Protein AF-A0A6H2NM72-F1 (afdb_monomer)

Sequence (222 aa):
MTMTPTLRSTLVPVLRQDCLQRQEIAQLYKALAKGETCSHKRDLYRTLATQAELGLLRPARRLHRLGESVPAFRPSWGHQLKRWWLCQLNAQRAMTWLQSAEAKNARRYLEVITAVIPTKAKAQRQTAGLGDAETKQRMLLPRSPYYGQPLPQQVAFNQVLQDFASQVSLTCALETGGKISPSDAMARLDTLWQTLQMTRMRHRLAQDLPGGMADKEQGRGD

Secondary structure (DSSP, 8-state):
----HHHHHHHHHHHHHHHHHHHHHHHHHHHHHHH---HHHHHHHHHHHHHHHHTTHHHHHHHHHTT-PPPPP---HHHHHHHHHHHHS-HHHHHHHHHHHHHHHHHHHHHHHHHHS---TTS------S-HHHHHHHHHSPPPPP-S---HHHHHHHHHHHHHHHHHHHHHHHHHTTSS-HHHHHHHHHHHHHHHHHHHHHHHHHHSS----S---SS---

Structure (mmCIF, N/CA/C/O backbone):
data_AF-A0A6H2NM72-F1
#
_entry.id   AF-A0A6H2NM72-F1
#
loop_
_atom_site.group_PDB
_atom_site.id
_atom_site.type_symbol
_atom_site.label_atom_id
_atom_site.label_alt_id
_atom_site.label_comp_id
_atom_site.label_asym_id
_atom_site.label_entity_id
_atom_site.label_seq_id
_atom_site.pdbx_PDB_ins_code
_atom_site.Cartn_x
_atom_site.Cartn_y
_atom_site.Cartn_z
_atom_site.occupancy
_atom_site.B_iso_or_equiv
_atom_site.auth_seq_id
_atom_site.auth_comp_id
_atom_site.auth_asym_id
_atom_site.auth_atom_id
_atom_site.pdbx_PDB_model_num
ATOM 1 N N . MET A 1 1 ? -26.722 1.206 19.656 1.00 37.75 1 MET A N 1
ATOM 2 C CA . MET A 1 1 ? -25.725 0.158 19.971 1.00 37.75 1 MET A CA 1
ATOM 3 C C . MET A 1 1 ? -24.557 0.802 20.700 1.00 37.75 1 MET A C 1
ATOM 5 O O . MET A 1 1 ? -23.743 1.467 20.073 1.00 37.75 1 MET A O 1
ATOM 9 N N . THR A 1 2 ? -24.523 0.689 22.024 1.00 43.53 2 THR A N 1
ATOM 10 C CA . THR A 1 2 ? -23.448 1.199 22.883 1.00 43.53 2 THR A CA 1
ATOM 11 C C . THR A 1 2 ? -22.249 0.248 22.796 1.00 43.53 2 THR A C 1
ATOM 13 O O . THR A 1 2 ? -22.337 -0.915 23.172 1.00 43.53 2 THR A O 1
ATOM 16 N N . MET A 1 3 ? -21.138 0.709 22.214 1.00 46.50 3 MET A N 1
ATOM 17 C CA . MET A 1 3 ? -19.872 -0.038 22.213 1.00 46.50 3 MET A CA 1
ATOM 18 C C . MET A 1 3 ? -19.319 -0.110 23.642 1.00 46.50 3 MET A C 1
ATOM 20 O O . MET A 1 3 ? -19.416 0.862 24.392 1.00 46.50 3 MET A O 1
ATOM 24 N N . THR A 1 4 ? -18.725 -1.243 24.017 1.00 58.34 4 THR A N 1
ATOM 25 C CA . THR A 1 4 ? -18.107 -1.424 25.335 1.00 58.34 4 THR A CA 1
ATOM 26 C C . THR A 1 4 ? -16.932 -0.446 25.526 1.00 58.34 4 THR A C 1
ATOM 28 O O . THR A 1 4 ? -16.160 -0.210 24.590 1.00 58.34 4 THR A O 1
ATOM 31 N N . PRO A 1 5 ? -16.761 0.148 26.722 1.00 62.84 5 PRO A N 1
ATOM 32 C CA . PRO A 1 5 ? -15.754 1.186 26.982 1.00 62.84 5 PRO A CA 1
ATOM 33 C C . PRO A 1 5 ? -14.307 0.732 26.706 1.00 62.84 5 PRO A C 1
ATOM 35 O O . PRO A 1 5 ? -13.460 1.547 26.343 1.00 62.84 5 PRO A O 1
ATOM 38 N N . THR A 1 6 ? -14.041 -0.573 26.781 1.00 66.62 6 THR A N 1
ATOM 39 C CA . THR A 1 6 ? -12.749 -1.214 26.477 1.00 66.62 6 THR A CA 1
ATOM 40 C C . THR A 1 6 ? -12.382 -1.204 24.989 1.00 66.62 6 THR A C 1
ATOM 42 O O . THR A 1 6 ? -11.210 -1.091 24.631 1.00 66.62 6 THR A O 1
ATOM 45 N N . LEU A 1 7 ? -13.370 -1.275 24.094 1.00 68.31 7 LEU A N 1
ATOM 46 C CA . LEU A 1 7 ? -13.151 -1.197 22.644 1.00 68.31 7 LEU A CA 1
ATOM 47 C C . LEU A 1 7 ? -12.821 0.234 22.204 1.00 68.31 7 LEU A C 1
ATOM 49 O O . LEU A 1 7 ? -12.000 0.452 21.314 1.00 68.31 7 LEU A O 1
ATOM 53 N N . ARG A 1 8 ? -13.428 1.232 22.853 1.00 77.62 8 ARG A N 1
ATOM 54 C CA . ARG A 1 8 ? -13.142 2.644 22.575 1.00 77.62 8 ARG A CA 1
ATOM 55 C C . ARG A 1 8 ? -11.714 3.013 22.982 1.00 77.62 8 ARG A C 1
ATOM 57 O O . ARG A 1 8 ? -11.002 3.609 22.177 1.00 77.62 8 ARG A O 1
ATOM 64 N N . SER A 1 9 ? -11.285 2.644 24.191 1.00 80.38 9 SER A N 1
ATOM 65 C CA . SER A 1 9 ? -9.945 2.974 24.700 1.00 80.38 9 SER A CA 1
ATOM 66 C C . SER A 1 9 ? -8.812 2.329 23.893 1.00 80.38 9 SER A C 1
ATOM 68 O O . SER A 1 9 ? -7.727 2.896 23.805 1.00 80.38 9 SER A O 1
ATOM 70 N N . THR A 1 10 ? -9.073 1.194 23.241 1.00 78.56 10 THR A N 1
ATOM 71 C CA . THR A 1 10 ? -8.107 0.497 22.377 1.00 78.56 10 THR A CA 1
ATOM 72 C C . THR A 1 10 ? -8.103 1.015 20.936 1.00 78.56 10 THR A C 1
ATOM 74 O O . THR A 1 10 ? -7.035 1.202 20.354 1.00 78.56 10 THR A O 1
ATOM 77 N N . LEU A 1 11 ? -9.268 1.305 20.343 1.00 79.12 11 LEU A N 1
ATOM 78 C CA . LEU A 1 11 ? -9.362 1.720 18.935 1.00 79.12 11 LEU A CA 1
ATOM 79 C C . LEU A 1 11 ? -8.991 3.186 18.690 1.00 79.12 11 LEU A C 1
ATOM 81 O O . LEU A 1 11 ? -8.374 3.493 17.669 1.00 79.12 11 LEU A O 1
ATOM 85 N N . VAL A 1 12 ? -9.356 4.099 19.594 1.00 84.69 12 VAL A N 1
ATOM 86 C CA . VAL A 1 12 ? -9.072 5.537 19.442 1.00 84.69 12 VAL A CA 1
ATOM 87 C C . VAL A 1 12 ? -7.577 5.834 19.227 1.00 84.69 12 VAL A C 1
ATOM 89 O O . VAL A 1 12 ? -7.270 6.529 18.254 1.00 84.69 12 VAL A O 1
ATOM 92 N N . PRO A 1 13 ? -6.625 5.322 20.037 1.00 84.69 13 PRO A N 1
ATOM 93 C CA . PRO A 1 13 ? -5.206 5.614 19.829 1.00 84.69 13 PRO A CA 1
ATOM 94 C C . PRO A 1 13 ? -4.680 5.046 18.506 1.00 84.69 13 PRO A C 1
ATOM 96 O O . PRO A 1 13 ? -3.910 5.717 17.820 1.00 84.69 13 PRO A O 1
ATOM 99 N N . VAL A 1 14 ? -5.142 3.859 18.099 1.00 82.38 14 VAL A N 1
ATOM 100 C CA . VAL A 1 14 ? -4.752 3.234 16.825 1.00 82.38 14 VAL A CA 1
ATOM 101 C C . VAL A 1 14 ? -5.226 4.073 15.640 1.00 82.38 14 VAL A C 1
ATOM 103 O O . VAL A 1 14 ? -4.446 4.374 14.740 1.00 82.38 14 VAL A O 1
ATOM 106 N N . LEU A 1 15 ? -6.487 4.508 15.655 1.00 81.62 15 LEU A N 1
ATOM 107 C CA . LEU A 1 15 ? -7.054 5.332 14.589 1.00 81.62 15 LEU A CA 1
ATOM 108 C C . LEU A 1 15 ? -6.412 6.723 14.532 1.00 81.62 15 LEU A C 1
ATOM 110 O O . LEU A 1 15 ? -6.167 7.237 13.443 1.00 81.62 15 LEU A O 1
ATOM 114 N N . ARG A 1 16 ? -6.107 7.329 15.687 1.00 86.19 16 ARG A N 1
ATOM 115 C CA . ARG A 1 16 ? -5.370 8.601 15.751 1.00 86.19 16 ARG A CA 1
ATOM 116 C C . ARG A 1 16 ? -3.967 8.458 15.165 1.00 86.19 16 ARG A C 1
ATOM 118 O O . ARG A 1 16 ? -3.552 9.314 14.387 1.00 86.19 16 ARG A O 1
ATOM 125 N N . GLN A 1 17 ? -3.261 7.379 15.498 1.00 85.69 17 GLN A N 1
ATOM 126 C CA . GLN A 1 17 ? -1.928 7.109 14.966 1.00 85.69 17 GLN A CA 1
ATOM 127 C C . GLN A 1 17 ? -1.951 6.870 13.449 1.00 85.69 17 GLN A C 1
ATOM 129 O O . GLN A 1 17 ? -1.105 7.414 12.742 1.00 85.69 17 GLN A O 1
ATOM 134 N N . ASP A 1 18 ? -2.945 6.138 12.938 1.00 79.38 18 ASP A N 1
ATOM 135 C CA . ASP A 1 18 ? -3.126 5.930 11.495 1.00 79.38 18 ASP A CA 1
ATOM 136 C C . ASP A 1 18 ? -3.412 7.249 10.754 1.00 79.38 18 ASP A C 1
ATOM 138 O O . ASP A 1 18 ? -2.822 7.522 9.708 1.00 79.38 18 ASP A O 1
ATOM 142 N N . CYS A 1 19 ? -4.252 8.119 11.330 1.00 85.50 19 CYS A N 1
ATOM 143 C CA . CYS A 1 19 ? -4.490 9.464 10.801 1.00 85.50 19 CYS A CA 1
ATOM 144 C C . CYS A 1 19 ? -3.201 10.294 10.731 1.00 85.50 19 CYS A C 1
ATOM 146 O O . CYS A 1 19 ? -2.932 10.921 9.707 1.00 85.50 19 CYS A O 1
ATOM 148 N N . LEU A 1 20 ? -2.404 10.305 11.803 1.00 87.25 20 LEU A N 1
ATOM 149 C CA . LEU A 1 20 ? -1.160 11.076 11.860 1.00 87.25 20 LEU A CA 1
ATOM 150 C C . LEU A 1 20 ? -0.134 10.590 10.835 1.00 87.25 20 LEU A C 1
ATOM 152 O O . LEU A 1 20 ? 0.451 11.407 10.130 1.00 87.25 20 LEU A O 1
ATOM 156 N N . GLN A 1 21 ? 0.044 9.276 10.696 1.00 82.31 21 GLN A N 1
ATOM 157 C CA . GLN A 1 21 ? 0.980 8.725 9.716 1.00 82.31 21 GLN A CA 1
ATOM 158 C C . GLN A 1 21 ? 0.582 9.031 8.276 1.00 82.31 21 GLN A C 1
ATOM 160 O O . GLN A 1 21 ? 1.425 9.402 7.466 1.00 82.31 21 GLN A O 1
ATOM 165 N N . ARG A 1 22 ? -0.700 8.896 7.931 1.00 84.56 22 ARG A N 1
ATOM 166 C CA . ARG A 1 22 ? -1.177 9.215 6.577 1.00 84.56 22 ARG A CA 1
ATOM 167 C C . ARG A 1 22 ? -0.993 10.699 6.248 1.00 84.56 22 ARG A C 1
ATOM 169 O O . ARG A 1 22 ? -0.624 11.028 5.123 1.00 84.56 22 ARG A O 1
ATOM 176 N N . GLN A 1 23 ? -1.186 11.583 7.230 1.00 88.62 23 GLN A N 1
ATOM 177 C CA . GLN A 1 23 ? -0.876 13.008 7.087 1.00 88.62 23 GLN A CA 1
ATOM 178 C C . GLN A 1 23 ? 0.630 13.250 6.903 1.00 88.62 23 GLN A C 1
ATOM 180 O O . GLN A 1 23 ? 1.011 14.029 6.032 1.00 88.62 23 GLN A O 1
ATOM 185 N N . GLU A 1 24 ? 1.490 12.562 7.661 1.00 86.12 24 GLU A N 1
ATOM 186 C CA . GLU A 1 24 ? 2.949 12.633 7.501 1.00 86.12 24 GLU A CA 1
ATOM 187 C C . GLU A 1 24 ? 3.375 12.207 6.087 1.00 86.12 24 GLU A C 1
ATOM 189 O O . GLU A 1 24 ? 4.082 12.948 5.403 1.00 86.12 24 GLU A O 1
ATOM 194 N N . ILE A 1 25 ? 2.879 11.061 5.610 1.00 82.62 25 ILE A N 1
ATOM 195 C CA . ILE A 1 25 ? 3.158 10.533 4.267 1.00 82.62 25 ILE A CA 1
ATOM 196 C C . ILE A 1 25 ? 2.728 11.533 3.185 1.00 82.62 25 ILE A C 1
ATOM 198 O O . ILE A 1 25 ? 3.506 11.836 2.279 1.00 82.62 25 ILE A O 1
ATOM 202 N N . ALA A 1 26 ? 1.524 12.104 3.293 1.00 87.69 26 ALA A N 1
ATOM 203 C CA . ALA A 1 26 ? 1.044 13.106 2.343 1.00 87.69 26 ALA A CA 1
ATOM 204 C C . ALA A 1 26 ? 1.953 14.347 2.300 1.00 87.69 26 ALA A C 1
ATOM 206 O O . ALA A 1 26 ? 2.281 14.848 1.222 1.00 87.69 26 ALA A O 1
ATOM 207 N N . GLN A 1 27 ? 2.408 14.831 3.460 1.00 87.62 27 GLN A N 1
ATOM 208 C CA . GLN A 1 27 ? 3.325 15.972 3.542 1.00 87.62 27 GLN A CA 1
ATOM 209 C C . GLN A 1 27 ? 4.709 15.657 2.958 1.00 87.62 27 GLN A C 1
ATOM 211 O O . GLN A 1 27 ? 5.314 16.528 2.328 1.00 87.62 27 GLN A O 1
ATOM 216 N N . LEU A 1 28 ? 5.202 14.427 3.126 1.00 84.94 28 LEU A N 1
ATOM 217 C CA . LEU A 1 28 ? 6.454 13.971 2.518 1.00 84.94 28 LEU A CA 1
ATOM 218 C C . LEU A 1 28 ? 6.353 13.941 0.992 1.00 84.94 28 LEU A C 1
ATOM 220 O O . LEU A 1 28 ? 7.198 14.529 0.321 1.00 84.94 28 LEU A O 1
ATOM 224 N N . TYR A 1 29 ? 5.291 13.356 0.438 1.00 86.81 29 TYR A N 1
ATOM 225 C CA . TYR A 1 29 ? 5.081 13.337 -1.010 1.00 86.81 29 TYR A CA 1
ATOM 226 C C . TYR A 1 29 ? 4.946 14.741 -1.607 1.00 86.81 29 TYR A C 1
ATOM 228 O O . TYR A 1 29 ? 5.539 15.030 -2.646 1.00 86.81 29 TYR A O 1
ATOM 236 N N . LYS A 1 30 ? 4.248 15.659 -0.925 1.00 88.69 30 LYS A N 1
ATOM 237 C CA . LYS A 1 30 ? 4.181 17.069 -1.342 1.00 88.69 30 LYS A CA 1
ATOM 238 C C . LYS A 1 30 ? 5.550 17.749 -1.324 1.00 88.69 30 LYS A C 1
ATOM 240 O O . LYS A 1 30 ? 5.828 18.569 -2.194 1.00 88.69 30 LYS A O 1
ATOM 245 N N . ALA A 1 31 ? 6.394 17.442 -0.340 1.00 86.00 31 ALA A N 1
ATOM 246 C CA . ALA A 1 31 ? 7.744 17.992 -0.260 1.00 86.00 31 ALA A CA 1
ATOM 247 C C . ALA A 1 31 ? 8.655 17.441 -1.368 1.00 86.00 31 ALA A C 1
ATOM 249 O O . ALA A 1 31 ? 9.346 18.224 -2.014 1.00 86.00 31 ALA A O 1
ATOM 250 N N . LEU A 1 32 ? 8.589 16.134 -1.645 1.00 84.50 32 LEU A N 1
ATOM 251 C CA . LEU A 1 32 ? 9.314 15.502 -2.752 1.00 84.50 32 LEU A CA 1
ATOM 252 C C . LEU A 1 32 ? 8.886 16.084 -4.105 1.00 84.50 32 LEU A C 1
ATOM 254 O O . LEU A 1 32 ? 9.733 16.447 -4.912 1.00 84.50 32 LEU A O 1
ATOM 258 N N . ALA A 1 33 ? 7.582 16.289 -4.318 1.00 86.75 33 ALA A N 1
ATOM 259 C CA . ALA A 1 33 ? 7.077 16.926 -5.533 1.00 86.75 33 ALA A CA 1
ATOM 260 C C . ALA A 1 33 ? 7.632 18.350 -5.741 1.00 86.75 33 ALA A C 1
ATOM 262 O O . ALA A 1 33 ? 7.866 18.757 -6.875 1.00 86.75 33 ALA A O 1
ATOM 263 N N . LYS A 1 34 ? 7.852 19.119 -4.665 1.00 85.50 34 LYS A N 1
ATOM 264 C CA . LYS A 1 34 ? 8.417 20.478 -4.754 1.00 85.50 34 LYS A CA 1
ATOM 265 C C . LYS A 1 34 ? 9.900 20.489 -5.131 1.00 85.50 34 LYS A C 1
ATOM 267 O O . LYS A 1 34 ? 10.331 21.440 -5.770 1.00 85.50 34 LYS A O 1
ATOM 272 N N . GLY A 1 35 ? 10.660 19.472 -4.721 1.00 80.88 35 GLY A N 1
ATOM 273 C CA . GLY A 1 35 ? 12.094 19.358 -5.013 1.00 80.88 35 GLY A CA 1
ATOM 274 C C . GLY A 1 35 ? 12.421 18.682 -6.348 1.00 80.88 35 GLY A C 1
ATOM 275 O O . GLY A 1 35 ? 13.564 18.729 -6.786 1.00 80.88 35 GLY A O 1
ATOM 276 N N . GLU A 1 36 ? 11.443 18.050 -6.997 1.00 82.56 36 GLU A N 1
ATOM 277 C CA . GLU A 1 36 ? 11.670 17.239 -8.193 1.00 82.56 36 GLU A CA 1
ATOM 278 C C . GLU A 1 36 ? 11.680 18.082 -9.478 1.00 82.56 36 GLU A C 1
ATOM 280 O O . GLU A 1 36 ? 10.743 18.843 -9.748 1.00 82.56 3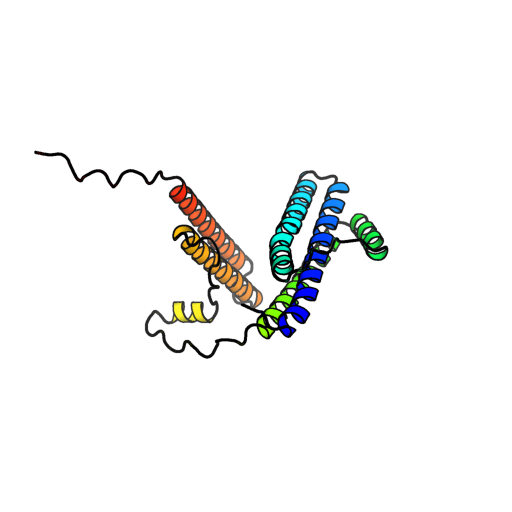6 GLU A O 1
ATOM 285 N N . THR A 1 37 ? 12.706 17.904 -10.314 1.00 84.50 37 THR A N 1
ATOM 286 C CA . THR A 1 37 ? 12.850 18.589 -11.611 1.00 84.50 37 THR A CA 1
ATOM 287 C C . THR A 1 37 ? 12.104 17.867 -12.737 1.00 84.50 37 THR A C 1
ATOM 289 O O . THR A 1 37 ? 11.593 18.522 -13.645 1.00 84.50 37 THR A O 1
ATOM 292 N N . CYS A 1 38 ? 11.953 16.540 -12.658 1.00 87.19 38 CYS A N 1
ATOM 293 C CA . CYS A 1 38 ? 11.226 15.737 -13.643 1.00 87.19 38 CYS A CA 1
ATOM 294 C C . CYS A 1 38 ? 9.696 15.860 -13.491 1.00 87.19 38 CYS A C 1
ATOM 296 O O . CYS A 1 38 ? 9.134 15.502 -12.453 1.00 87.19 38 CYS A O 1
ATOM 298 N N . SER A 1 39 ? 8.996 16.286 -14.554 1.00 84.75 39 SER A N 1
ATOM 299 C CA . SER A 1 39 ? 7.531 16.464 -14.533 1.00 84.75 39 SER A CA 1
ATOM 300 C C . SER A 1 39 ? 6.778 15.173 -14.206 1.00 84.75 39 SER A C 1
ATOM 302 O O . SER A 1 39 ? 5.899 15.175 -13.352 1.00 84.75 39 SER A O 1
ATOM 304 N N . HIS A 1 40 ? 7.171 14.049 -14.813 1.00 80.81 40 HIS A N 1
ATOM 305 C CA . HIS A 1 40 ? 6.498 12.766 -14.601 1.00 80.81 40 HIS A CA 1
ATOM 306 C C . HIS A 1 40 ? 6.574 12.300 -13.137 1.00 80.81 40 HIS A C 1
ATOM 308 O O . HIS A 1 40 ? 5.566 11.926 -12.540 1.00 80.81 40 HIS A O 1
ATOM 314 N N . LYS A 1 41 ? 7.760 12.382 -12.519 1.00 78.56 41 LYS A N 1
ATOM 315 C CA . LYS A 1 41 ? 7.949 12.033 -11.101 1.00 78.56 41 LYS A CA 1
ATOM 316 C C . LYS A 1 41 ? 7.215 12.996 -10.171 1.00 78.56 41 LYS A C 1
ATOM 318 O O . LYS A 1 41 ? 6.621 12.568 -9.184 1.00 78.56 41 LYS A O 1
ATOM 323 N N . ARG A 1 42 ? 7.210 14.288 -10.500 1.00 83.81 42 ARG A N 1
ATOM 324 C CA . ARG A 1 42 ? 6.466 15.307 -9.755 1.00 83.81 42 ARG A CA 1
ATOM 325 C C . ARG A 1 42 ? 4.967 15.004 -9.728 1.00 83.81 42 ARG A C 1
ATOM 327 O O . ARG A 1 42 ? 4.358 15.065 -8.660 1.00 83.81 42 ARG A O 1
ATOM 334 N N . ASP A 1 43 ? 4.384 14.655 -10.869 1.00 84.25 43 ASP A N 1
ATOM 335 C CA . ASP A 1 43 ? 2.955 14.342 -10.972 1.00 84.25 43 ASP A CA 1
ATOM 336 C C . ASP A 1 43 ? 2.606 13.015 -10.293 1.00 84.25 43 ASP A C 1
ATOM 338 O O . ASP A 1 43 ? 1.572 12.910 -9.624 1.00 84.25 43 ASP A O 1
ATOM 342 N N . LEU A 1 44 ? 3.515 12.038 -10.345 1.00 84.00 44 LEU A N 1
ATOM 343 C CA . LEU A 1 44 ? 3.406 10.816 -9.554 1.00 84.00 44 LEU A CA 1
ATOM 344 C C . LEU A 1 44 ? 3.368 11.125 -8.048 1.00 84.00 44 LEU A C 1
ATOM 346 O O . LEU A 1 44 ? 2.452 10.683 -7.358 1.00 84.00 44 LEU A O 1
ATOM 350 N N . TYR A 1 45 ? 4.301 11.928 -7.526 1.00 85.69 45 TYR A N 1
ATOM 351 C CA . TYR A 1 45 ? 4.307 12.303 -6.107 1.00 85.69 45 TYR A CA 1
ATOM 352 C C . TYR A 1 45 ? 3.066 13.094 -5.695 1.00 85.69 45 TYR A C 1
ATOM 354 O O . TYR A 1 45 ? 2.534 12.873 -4.608 1.00 85.69 45 TYR A O 1
ATOM 362 N N . ARG A 1 46 ? 2.552 13.975 -6.559 1.00 86.06 46 ARG A N 1
ATOM 363 C CA . ARG A 1 46 ? 1.273 14.662 -6.317 1.00 86.06 46 ARG A CA 1
ATOM 364 C C . ARG A 1 46 ? 0.121 13.670 -6.207 1.00 86.06 46 ARG A C 1
ATOM 366 O O . ARG A 1 46 ? -0.650 13.748 -5.256 1.00 86.06 46 ARG A O 1
ATOM 373 N N . THR A 1 47 ? 0.055 12.709 -7.123 1.00 87.31 47 THR A N 1
ATOM 374 C CA . THR A 1 47 ? -0.976 11.664 -7.124 1.00 87.31 47 THR A CA 1
ATOM 375 C C . THR A 1 47 ? -0.919 10.827 -5.846 1.00 87.31 47 THR A C 1
ATOM 377 O O . THR A 1 47 ? -1.943 10.612 -5.198 1.00 87.31 47 THR A O 1
ATOM 380 N N . LEU A 1 48 ? 0.280 10.412 -5.432 1.00 85.62 48 LEU A N 1
ATOM 381 C CA . LEU A 1 48 ? 0.486 9.646 -4.201 1.00 85.62 48 LEU A CA 1
ATOM 382 C C . LEU A 1 48 ? 0.131 10.458 -2.946 1.00 85.62 48 LEU A C 1
ATOM 384 O O . LEU A 1 48 ? -0.478 9.922 -2.020 1.00 85.62 48 LEU A O 1
ATOM 388 N N . ALA A 1 49 ? 0.430 11.762 -2.926 1.00 87.88 49 ALA A N 1
ATOM 389 C CA . ALA A 1 49 ? -0.007 12.649 -1.850 1.00 87.88 49 ALA A CA 1
ATOM 390 C C . ALA A 1 49 ? -1.539 12.699 -1.750 1.00 87.88 49 ALA A C 1
ATOM 392 O O . ALA A 1 49 ? -2.087 12.531 -0.661 1.00 87.88 49 ALA A O 1
ATOM 393 N N . THR A 1 50 ? -2.232 12.872 -2.878 1.00 86.12 50 THR A N 1
ATOM 394 C CA . THR A 1 50 ? -3.700 12.882 -2.924 1.00 86.12 50 THR A CA 1
ATOM 395 C C . THR A 1 50 ? -4.285 11.550 -2.456 1.00 86.12 50 THR A C 1
ATOM 397 O O . THR A 1 50 ? -5.240 11.529 -1.682 1.00 86.12 50 THR A O 1
ATOM 400 N N . GLN A 1 51 ? -3.699 10.422 -2.862 1.00 84.06 51 GLN A N 1
ATOM 401 C CA . GLN A 1 51 ? -4.136 9.101 -2.405 1.00 84.06 51 GLN A CA 1
ATOM 402 C C . GLN A 1 51 ? -3.962 8.919 -0.891 1.00 84.06 51 GLN A C 1
ATOM 404 O O . GLN A 1 51 ? -4.865 8.397 -0.230 1.00 84.06 51 GLN A O 1
ATOM 409 N N . ALA A 1 52 ? -2.847 9.382 -0.321 1.00 79.50 52 ALA A N 1
ATOM 410 C CA . ALA A 1 52 ? -2.619 9.344 1.122 1.00 79.50 52 ALA A CA 1
ATOM 411 C C . ALA A 1 52 ? -3.661 10.180 1.893 1.00 79.50 52 ALA A C 1
ATOM 413 O O . ALA A 1 52 ? -4.178 9.719 2.915 1.00 79.50 52 ALA A O 1
ATOM 414 N N . GLU A 1 53 ? -4.034 11.355 1.373 1.00 85.19 53 GLU A N 1
ATOM 415 C CA . GLU A 1 53 ? -5.083 12.211 1.946 1.00 85.19 53 GLU A CA 1
ATOM 416 C C . GLU A 1 53 ? -6.469 11.568 1.870 1.00 85.19 53 GLU A C 1
ATOM 418 O O . GLU A 1 53 ? -7.189 11.530 2.867 1.00 85.19 53 GLU A O 1
ATOM 423 N N . LEU A 1 54 ? -6.833 10.980 0.729 1.00 82.69 54 LEU A N 1
ATOM 424 C CA . LEU A 1 54 ? -8.087 10.230 0.590 1.00 82.69 54 LEU A CA 1
ATOM 425 C C . LEU A 1 54 ? -8.139 9.028 1.545 1.00 82.69 54 LEU A C 1
ATOM 427 O O . LEU A 1 54 ? -9.197 8.691 2.087 1.00 82.69 54 LEU A O 1
ATOM 431 N N . GLY A 1 55 ? -6.985 8.415 1.817 1.00 78.00 55 GLY A N 1
ATOM 432 C CA . GLY A 1 55 ? -6.826 7.353 2.804 1.00 78.00 55 GLY A CA 1
ATOM 433 C C . GLY A 1 55 ? -7.220 7.752 4.234 1.00 78.00 55 GLY A C 1
ATOM 434 O O . GLY A 1 55 ? -7.558 6.867 5.021 1.00 78.00 55 GLY A O 1
ATOM 435 N N . LEU A 1 56 ? -7.244 9.049 4.572 1.00 81.44 56 LEU A N 1
ATOM 436 C CA . LEU A 1 56 ? -7.659 9.561 5.888 1.00 81.44 56 LEU A CA 1
ATOM 437 C C . LEU A 1 56 ? -9.163 9.435 6.137 1.00 81.44 56 LEU A C 1
ATOM 439 O O . LEU A 1 56 ? -9.592 9.356 7.287 1.00 81.44 56 LEU A O 1
ATOM 443 N N . LEU A 1 57 ? -9.981 9.389 5.083 1.00 79.19 57 LEU A N 1
ATOM 444 C CA . LEU A 1 57 ? -11.440 9.425 5.213 1.00 79.19 57 LEU A CA 1
ATOM 445 C C . LEU A 1 57 ? -11.979 8.242 6.026 1.00 79.19 57 LEU A C 1
ATOM 447 O O . LEU A 1 57 ? -12.924 8.386 6.802 1.00 79.19 57 LEU A O 1
ATOM 451 N N . ARG A 1 58 ? -11.373 7.059 5.875 1.00 77.31 58 ARG A N 1
ATOM 452 C CA . ARG A 1 58 ? -11.794 5.841 6.583 1.00 77.31 58 ARG A CA 1
ATOM 453 C C . ARG A 1 58 ? -11.558 5.922 8.099 1.00 77.31 58 ARG A C 1
ATOM 455 O O . ARG A 1 58 ? -12.535 5.732 8.831 1.00 77.31 58 ARG A O 1
ATOM 462 N N . PRO A 1 59 ? -10.335 6.182 8.600 1.00 79.00 59 PRO A N 1
ATOM 463 C CA . PRO A 1 59 ? -10.105 6.337 10.034 1.00 79.00 59 PRO A CA 1
ATOM 464 C C . PRO A 1 59 ? -10.795 7.588 10.599 1.00 79.00 59 PRO A C 1
ATOM 466 O O . PRO A 1 59 ? -11.357 7.507 11.689 1.00 79.00 59 PRO A O 1
ATOM 469 N N . ALA A 1 60 ? -10.892 8.687 9.839 1.00 82.44 60 ALA A N 1
ATOM 470 C CA . ALA A 1 60 ? -11.610 9.895 10.255 1.00 82.44 60 ALA A CA 1
ATOM 471 C C . ALA A 1 60 ? -13.100 9.637 10.527 1.00 82.44 60 ALA A C 1
ATOM 473 O O . ALA A 1 60 ? -13.609 9.989 11.588 1.00 82.44 60 ALA A O 1
ATOM 474 N N . ARG A 1 61 ? -13.798 8.936 9.621 1.00 84.00 61 ARG A N 1
ATOM 475 C CA . ARG A 1 61 ? -15.204 8.540 9.832 1.00 84.00 61 ARG A CA 1
ATOM 476 C C . ARG A 1 61 ? -15.380 7.602 11.028 1.00 84.00 61 ARG A C 1
ATOM 478 O O . ARG A 1 61 ? -16.448 7.573 11.634 1.00 84.00 61 ARG A O 1
ATOM 485 N N . ARG A 1 62 ? -14.379 6.777 11.355 1.00 81.06 62 ARG A N 1
ATOM 486 C CA . ARG A 1 62 ? -14.422 5.918 12.553 1.00 81.06 62 ARG A CA 1
ATOM 487 C C . ARG A 1 62 ? -14.204 6.726 13.830 1.00 81.06 62 ARG A C 1
ATOM 489 O O . ARG A 1 62 ? -14.958 6.519 14.768 1.00 81.06 62 ARG A O 1
ATOM 496 N N . LEU A 1 63 ? -13.255 7.663 13.844 1.00 85.19 63 LEU A N 1
ATOM 497 C CA . LEU A 1 63 ? -13.040 8.577 14.972 1.00 85.19 63 LEU A CA 1
ATOM 498 C C . LEU A 1 63 ? -14.277 9.437 15.242 1.00 85.19 63 LEU A C 1
ATOM 500 O O . LEU A 1 63 ? -14.751 9.464 16.372 1.00 85.19 63 LEU A O 1
ATOM 504 N N . HIS A 1 64 ? -14.881 10.012 14.199 1.00 86.31 64 HIS A N 1
ATOM 505 C CA . HIS A 1 64 ? -16.107 10.799 14.338 1.00 86.31 64 HIS A CA 1
ATOM 506 C C . HIS A 1 64 ? -17.260 9.974 14.933 1.00 86.31 64 HIS A C 1
ATOM 508 O O . HIS A 1 64 ? -17.992 10.449 15.795 1.00 86.31 64 HIS A O 1
ATOM 514 N N . ARG A 1 65 ? -17.413 8.704 14.525 1.00 82.00 65 ARG A N 1
ATOM 515 C CA . ARG A 1 65 ? -18.401 7.783 15.124 1.00 82.00 65 ARG A CA 1
ATOM 516 C C . ARG A 1 65 ? -18.116 7.451 16.592 1.00 82.00 65 ARG A C 1
ATOM 518 O O . ARG A 1 65 ? -19.036 7.070 17.303 1.00 82.00 65 ARG A O 1
ATOM 525 N N . LEU A 1 66 ? -16.869 7.591 17.038 1.00 83.69 66 LEU A N 1
ATOM 526 C CA . LEU A 1 66 ? -16.451 7.428 18.433 1.00 83.69 66 LEU A CA 1
ATOM 527 C C . LEU A 1 66 ? -16.508 8.748 19.229 1.00 83.69 66 LEU A C 1
ATOM 529 O O . LEU A 1 66 ? -16.097 8.762 20.389 1.00 83.69 66 LEU A O 1
ATOM 533 N N . GLY A 1 67 ? -17.013 9.836 18.629 1.00 84.00 67 GLY A N 1
ATOM 534 C CA . GLY A 1 67 ? -17.086 11.166 19.244 1.00 84.00 67 GLY A CA 1
ATOM 535 C C . GLY A 1 67 ? -15.741 11.894 19.319 1.00 84.00 67 GLY A C 1
ATOM 536 O O . GLY A 1 67 ? -15.596 12.825 20.101 1.00 84.00 67 GLY A O 1
ATOM 537 N N . GLU A 1 68 ? -14.751 11.456 18.541 1.00 85.12 68 GLU A N 1
ATOM 538 C CA . GLU A 1 68 ? -13.390 11.992 18.535 1.00 85.12 68 GLU A CA 1
ATOM 539 C C . GLU A 1 68 ? -13.107 12.778 17.250 1.00 85.12 68 GLU A C 1
ATOM 541 O O . GLU A 1 68 ? -13.537 12.396 16.158 1.00 85.12 68 GLU A O 1
ATOM 546 N N . SER A 1 69 ? -12.333 13.858 17.362 1.00 87.50 69 SER A N 1
ATOM 547 C CA . SER A 1 69 ? -11.886 14.647 16.212 1.00 87.50 69 SER A CA 1
ATOM 548 C C . SER A 1 69 ? -10.611 14.074 15.582 1.00 87.50 69 SER A C 1
ATOM 550 O O . SER A 1 69 ? -9.850 13.317 16.195 1.00 87.50 69 SER A O 1
ATOM 552 N N . VAL A 1 70 ? -10.378 14.415 14.312 1.00 85.69 70 VAL A N 1
ATOM 553 C CA . VAL A 1 70 ? -9.158 14.014 13.602 1.00 85.69 70 VAL A CA 1
ATOM 554 C C . VAL A 1 70 ? -7.986 14.842 14.136 1.00 85.69 70 VAL A C 1
ATOM 556 O O . VAL A 1 70 ? -8.051 16.071 14.088 1.00 85.69 70 VAL A O 1
ATOM 559 N N . PRO A 1 71 ? -6.903 14.209 14.621 1.00 86.62 71 PRO A N 1
ATOM 560 C CA . PRO A 1 71 ? -5.740 14.948 15.088 1.00 86.62 71 PRO A CA 1
ATOM 561 C C . PRO A 1 71 ? -5.037 15.624 13.907 1.00 86.62 71 PRO A C 1
ATOM 563 O O . PRO A 1 71 ? -4.842 15.006 12.858 1.00 86.62 71 PRO A O 1
ATOM 566 N N . ALA A 1 72 ? -4.630 16.879 14.089 1.00 85.06 72 ALA A N 1
ATOM 567 C CA . ALA A 1 72 ? -3.822 17.599 13.114 1.00 85.06 72 ALA A CA 1
ATOM 568 C C . ALA A 1 72 ? -2.341 17.234 13.280 1.00 85.06 72 ALA A C 1
ATOM 570 O O . ALA A 1 72 ? -1.783 17.331 14.376 1.00 85.06 72 ALA A O 1
ATOM 571 N N . PHE A 1 73 ? -1.694 16.840 12.189 1.00 82.25 73 PHE A N 1
ATOM 572 C CA . PHE A 1 73 ? -0.269 16.550 12.175 1.00 82.25 73 PHE A CA 1
ATOM 573 C C . PHE A 1 73 ? 0.547 17.837 12.330 1.00 82.25 73 PHE A C 1
ATOM 575 O O . PHE A 1 73 ? 0.426 18.772 11.536 1.00 82.25 73 PHE A O 1
ATOM 582 N N . ARG A 1 74 ? 1.416 17.864 13.345 1.00 79.94 74 ARG A N 1
ATOM 583 C CA . ARG A 1 74 ? 2.415 18.917 13.551 1.00 79.94 74 ARG A CA 1
ATOM 584 C C . ARG A 1 74 ? 3.808 18.292 13.465 1.00 79.94 74 ARG A C 1
ATOM 586 O O . ARG A 1 74 ? 4.137 17.462 14.314 1.00 79.94 74 ARG A O 1
ATOM 593 N N . PRO A 1 75 ? 4.625 18.647 12.461 1.00 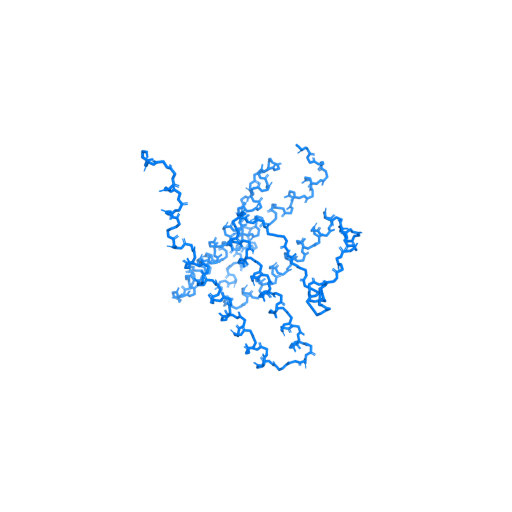74.62 75 PRO A N 1
ATOM 594 C CA . PRO A 1 75 ? 5.953 18.070 12.322 1.00 74.62 75 PRO A CA 1
ATOM 595 C C . PRO A 1 75 ? 6.846 18.550 13.468 1.00 74.62 75 PRO A C 1
ATOM 597 O O . PRO A 1 75 ? 7.042 19.752 13.642 1.00 74.62 75 PRO A O 1
ATOM 600 N N . SER A 1 76 ? 7.407 17.614 14.235 1.00 83.31 76 SER A N 1
ATOM 601 C CA . SER A 1 76 ? 8.449 17.946 15.212 1.00 83.31 76 SER A CA 1
ATOM 602 C C . SER A 1 76 ? 9.770 18.277 14.511 1.00 83.31 76 SER A C 1
ATOM 604 O O . SER A 1 76 ? 9.960 17.954 13.336 1.00 83.31 76 SER A O 1
ATOM 606 N N . TRP A 1 77 ? 10.714 18.873 15.239 1.00 74.94 77 TRP A N 1
ATOM 607 C CA . TRP A 1 77 ? 12.059 19.165 14.731 1.00 74.94 77 TRP A CA 1
ATOM 608 C C . TRP A 1 77 ? 12.729 17.947 14.080 1.00 74.94 77 TRP A C 1
ATOM 610 O O . TRP A 1 77 ? 13.246 18.049 12.971 1.00 74.94 77 TRP A O 1
ATOM 620 N N . GLY A 1 78 ? 12.616 16.764 14.691 1.00 78.12 78 GLY A N 1
ATOM 621 C CA . GLY A 1 78 ? 13.121 15.520 14.102 1.00 78.12 78 GLY A CA 1
ATOM 622 C C . GLY A 1 78 ? 12.467 15.166 12.758 1.00 78.12 78 GLY A C 1
ATOM 623 O O . GLY A 1 78 ? 13.149 14.691 11.854 1.00 78.12 78 GLY A O 1
ATOM 624 N N . HIS A 1 79 ? 11.174 15.455 12.577 1.00 76.31 79 HIS A N 1
ATOM 625 C CA . HIS A 1 79 ? 10.479 15.242 11.299 1.00 76.31 79 HIS A CA 1
ATOM 626 C C . HIS A 1 79 ? 10.943 16.226 10.227 1.00 76.31 79 HIS A C 1
ATOM 628 O O . HIS A 1 79 ? 11.085 15.848 9.066 1.00 76.31 79 HIS A O 1
ATOM 634 N N . GLN A 1 80 ? 11.194 17.481 10.599 1.00 77.44 80 GLN A N 1
ATOM 635 C CA . GLN A 1 80 ? 11.703 18.489 9.671 1.00 77.44 80 GLN A CA 1
ATOM 636 C C . GLN A 1 80 ? 13.119 18.147 9.208 1.00 77.44 80 GLN A C 1
ATOM 638 O O . GLN A 1 80 ? 13.392 18.185 8.009 1.00 77.44 80 GLN A O 1
ATOM 643 N N . LEU A 1 81 ? 13.977 17.730 10.142 1.00 77.19 81 LEU A N 1
ATOM 644 C CA . LEU A 1 81 ? 15.353 17.325 9.866 1.00 77.19 81 LEU A CA 1
ATOM 645 C C . LEU A 1 81 ? 15.395 16.069 8.990 1.00 77.19 81 LEU A C 1
ATOM 647 O O . LEU A 1 81 ? 16.106 16.022 7.992 1.00 77.19 81 LEU A O 1
ATOM 651 N N . LYS A 1 82 ? 14.551 15.081 9.299 1.00 76.00 82 LYS A N 1
ATOM 652 C CA . LYS A 1 82 ? 14.394 13.868 8.494 1.00 76.00 82 LYS A CA 1
ATOM 653 C C . LYS A 1 82 ? 13.851 14.164 7.097 1.00 76.00 82 LYS A C 1
ATOM 655 O O . LYS A 1 82 ? 14.334 13.590 6.130 1.00 76.00 82 LYS A O 1
ATOM 660 N N . ARG A 1 83 ? 12.873 15.065 6.967 1.00 76.75 83 ARG A N 1
ATOM 661 C CA . ARG A 1 83 ? 12.352 15.504 5.664 1.00 76.75 83 ARG A CA 1
ATOM 662 C C . ARG A 1 83 ? 13.434 16.196 4.845 1.00 76.75 83 ARG A C 1
ATOM 664 O O . ARG A 1 83 ? 13.585 15.888 3.672 1.00 76.75 83 ARG A O 1
ATOM 671 N N . TRP A 1 84 ? 14.186 17.102 5.464 1.00 77.56 84 TRP A N 1
ATOM 672 C CA . TRP A 1 84 ? 15.318 17.770 4.829 1.00 77.56 84 TRP A CA 1
ATOM 673 C C . TRP A 1 84 ? 16.367 16.755 4.357 1.00 77.56 84 TRP A C 1
ATOM 675 O O . TRP A 1 84 ? 16.767 16.781 3.198 1.00 77.56 84 TRP A O 1
ATOM 685 N N . TRP A 1 85 ? 16.714 15.793 5.213 1.00 76.88 85 TRP A N 1
ATOM 686 C CA . TRP A 1 85 ? 17.651 14.714 4.901 1.00 76.88 85 TRP A CA 1
ATOM 687 C C . TRP A 1 85 ? 17.161 13.817 3.753 1.00 76.88 85 TRP A C 1
ATOM 689 O O . TRP A 1 85 ? 17.928 13.499 2.851 1.00 76.88 85 TRP A O 1
ATOM 699 N N . LEU A 1 86 ? 15.871 13.466 3.728 1.00 70.38 86 LEU A N 1
ATOM 700 C CA . LEU A 1 86 ? 15.250 12.684 2.650 1.00 70.38 86 LEU A CA 1
ATOM 701 C C . LEU A 1 86 ? 15.184 13.443 1.318 1.00 70.38 86 LEU A C 1
ATOM 703 O O . LEU A 1 86 ? 15.313 12.826 0.267 1.00 70.38 86 LEU A O 1
ATOM 707 N N . CYS A 1 87 ? 14.990 14.762 1.346 1.00 69.38 87 CYS A N 1
ATOM 708 C CA . CYS A 1 87 ? 15.045 15.584 0.137 1.00 69.38 87 CYS A CA 1
ATOM 709 C C . CYS A 1 87 ? 16.480 15.748 -0.396 1.00 69.38 87 CYS A C 1
ATOM 711 O O . CYS A 1 87 ? 16.652 15.934 -1.594 1.00 69.38 87 CYS A O 1
ATOM 713 N N . GLN A 1 88 ? 17.497 15.674 0.471 1.00 69.00 88 GLN A N 1
ATOM 714 C CA . GLN A 1 88 ? 18.918 15.765 0.101 1.00 69.00 88 GLN A CA 1
ATOM 715 C C . GLN A 1 88 ? 19.491 14.430 -0.414 1.00 69.00 88 GLN A C 1
ATOM 717 O O . GLN A 1 88 ? 20.351 14.416 -1.290 1.00 69.00 88 GLN A O 1
ATOM 722 N N . LEU A 1 89 ? 19.010 13.291 0.096 1.00 61.34 89 LEU A N 1
ATOM 723 C CA . LEU A 1 89 ? 19.458 11.948 -0.289 1.00 61.34 89 LEU A CA 1
ATOM 724 C C . LEU A 1 89 ? 18.385 11.236 -1.120 1.00 61.34 89 LEU A C 1
ATOM 726 O O . LEU A 1 89 ? 17.553 10.535 -0.561 1.00 61.34 89 LEU A O 1
ATOM 730 N N . ASN A 1 90 ? 18.440 11.423 -2.443 1.00 63.56 90 ASN A N 1
ATOM 731 C CA . ASN A 1 90 ? 17.757 10.689 -3.526 1.00 63.56 90 ASN A CA 1
ATOM 732 C C . ASN A 1 90 ? 16.555 9.771 -3.175 1.00 63.56 90 ASN A C 1
ATOM 734 O O . ASN A 1 90 ? 16.645 8.817 -2.399 1.00 63.56 90 ASN A O 1
ATOM 738 N N . ALA A 1 91 ? 15.468 9.936 -3.938 1.00 59.38 91 ALA A N 1
ATOM 739 C CA . ALA A 1 91 ? 14.160 9.275 -3.815 1.00 59.38 91 ALA A CA 1
ATOM 740 C C . ALA A 1 91 ? 14.129 7.751 -3.538 1.00 59.38 91 ALA A C 1
ATOM 742 O O . ALA A 1 91 ? 13.154 7.259 -2.967 1.00 59.38 91 ALA A O 1
ATOM 743 N N . GLN A 1 92 ? 15.161 6.984 -3.908 1.00 56.41 92 GLN A N 1
ATOM 744 C CA . GLN A 1 92 ? 15.189 5.535 -3.677 1.00 56.41 92 GLN A CA 1
ATOM 745 C C . GLN A 1 92 ? 15.236 5.145 -2.193 1.00 56.41 92 GLN A C 1
ATOM 747 O O . GLN A 1 92 ? 14.552 4.203 -1.799 1.00 56.41 92 GLN A O 1
ATOM 752 N N . ARG A 1 93 ? 15.974 5.875 -1.344 1.00 61.44 93 ARG A N 1
ATOM 753 C CA . ARG A 1 93 ? 16.023 5.579 0.105 1.00 61.44 93 ARG A CA 1
ATOM 754 C C . ARG A 1 93 ? 14.739 5.992 0.826 1.00 61.44 93 ARG A C 1
ATOM 756 O O . ARG A 1 93 ? 14.337 5.351 1.794 1.00 61.44 93 ARG A O 1
ATOM 763 N N . ALA A 1 94 ? 14.067 7.030 0.329 1.00 62.59 94 ALA A N 1
ATOM 764 C CA . ALA A 1 94 ? 12.743 7.409 0.806 1.00 62.59 94 ALA A CA 1
ATOM 765 C C . ALA A 1 94 ? 11.710 6.313 0.503 1.00 62.59 94 ALA A C 1
ATOM 767 O O . ALA A 1 94 ? 10.900 5.989 1.368 1.00 62.59 94 ALA A O 1
ATOM 768 N N . MET A 1 95 ? 11.782 5.703 -0.686 1.00 61.47 95 MET A N 1
ATOM 769 C CA . MET A 1 95 ? 10.869 4.640 -1.111 1.00 61.47 95 MET A CA 1
ATOM 770 C C . MET A 1 95 ? 11.005 3.369 -0.263 1.00 61.47 95 MET A C 1
ATOM 772 O O . MET A 1 95 ? 10.003 2.851 0.224 1.00 61.47 95 MET A O 1
ATOM 776 N N . THR A 1 96 ? 12.231 2.896 -0.016 1.00 66.50 96 THR A N 1
ATOM 777 C CA . THR A 1 96 ? 12.463 1.691 0.805 1.00 66.50 96 THR A CA 1
ATOM 778 C C . THR A 1 96 ? 12.031 1.890 2.257 1.00 66.50 96 THR A C 1
ATOM 780 O O . THR A 1 96 ? 11.474 0.982 2.884 1.00 66.50 96 THR A O 1
ATOM 783 N N . TRP A 1 97 ? 12.216 3.097 2.797 1.00 65.44 97 TRP A N 1
ATOM 784 C CA . TRP A 1 97 ? 11.697 3.453 4.113 1.00 65.44 97 TRP A CA 1
ATOM 785 C C . TRP A 1 97 ? 10.163 3.488 4.137 1.00 65.44 97 TRP A C 1
ATOM 787 O O . TRP A 1 97 ? 9.559 2.976 5.081 1.00 65.44 97 TRP A O 1
ATOM 797 N N . LEU A 1 98 ? 9.531 4.042 3.100 1.00 66.00 98 LEU A N 1
ATOM 798 C CA . LEU A 1 98 ? 8.076 4.138 3.011 1.00 66.00 98 LEU A CA 1
ATOM 799 C C . LEU A 1 98 ? 7.421 2.753 2.935 1.00 66.00 98 LEU A C 1
ATOM 801 O O . LEU A 1 98 ? 6.508 2.461 3.704 1.00 66.00 98 LEU A O 1
ATOM 805 N N . GLN A 1 99 ? 7.966 1.868 2.099 1.00 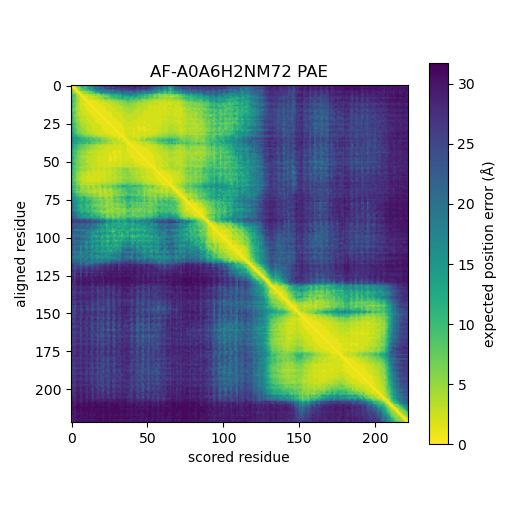65.25 99 GLN A N 1
ATOM 806 C CA . GLN A 1 99 ? 7.550 0.466 2.011 1.00 65.25 99 GLN A CA 1
ATOM 807 C C . GLN A 1 99 ? 7.715 -0.255 3.357 1.00 65.25 99 GLN A C 1
ATOM 809 O O . GLN A 1 99 ? 6.838 -0.999 3.795 1.00 65.25 99 GLN A O 1
ATOM 814 N N . SER A 1 100 ? 8.813 0.015 4.070 1.00 66.06 100 SER A N 1
ATOM 815 C CA . SER A 1 100 ? 9.047 -0.541 5.408 1.00 66.06 100 SER A CA 1
ATOM 816 C C . SER A 1 100 ? 8.048 -0.018 6.450 1.00 66.06 100 SER A C 1
ATOM 818 O O . SER A 1 100 ? 7.678 -0.747 7.374 1.00 66.06 100 SER A O 1
ATOM 820 N N . ALA A 1 101 ? 7.599 1.234 6.329 1.00 61.59 101 ALA A N 1
ATOM 821 C CA . ALA A 1 101 ? 6.578 1.815 7.198 1.00 61.59 101 ALA A CA 1
ATOM 822 C C . ALA A 1 101 ? 5.186 1.218 6.915 1.00 61.59 101 ALA A C 1
ATOM 824 O O . ALA A 1 101 ? 4.478 0.846 7.852 1.00 61.59 101 ALA A O 1
ATOM 825 N N . GLU A 1 102 ? 4.827 1.039 5.643 1.00 56.56 102 GLU A N 1
ATOM 826 C CA . GLU A 1 102 ? 3.585 0.375 5.228 1.00 56.56 102 GLU A CA 1
ATOM 827 C C . GLU A 1 102 ? 3.534 -1.094 5.677 1.00 56.56 102 GLU A C 1
ATOM 829 O O . GLU A 1 102 ? 2.510 -1.545 6.194 1.00 56.56 102 GLU A O 1
ATOM 834 N N . ALA A 1 103 ? 4.652 -1.824 5.589 1.00 64.00 103 ALA A N 1
ATOM 835 C CA . ALA A 1 103 ? 4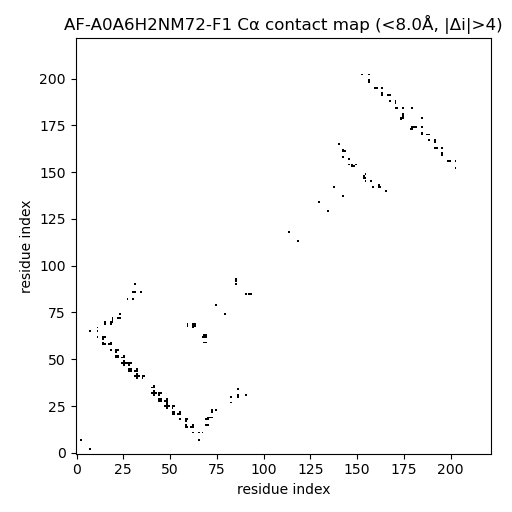.751 -3.207 6.060 1.00 64.00 103 ALA A CA 1
ATOM 836 C C . ALA A 1 103 ? 4.551 -3.332 7.582 1.00 64.00 103 ALA A C 1
ATOM 838 O O . ALA A 1 103 ? 3.870 -4.246 8.056 1.00 64.00 103 ALA A O 1
ATOM 839 N N . LYS A 1 104 ? 5.102 -2.394 8.366 1.00 60.41 104 LYS A N 1
ATOM 840 C CA . LYS A 1 104 ? 4.871 -2.332 9.822 1.00 60.41 104 LYS A CA 1
ATOM 841 C C . LYS A 1 104 ? 3.402 -2.058 10.146 1.00 60.41 104 LYS A C 1
ATOM 843 O O . LYS A 1 104 ? 2.861 -2.659 11.072 1.00 60.41 104 LYS A O 1
ATOM 848 N N . ASN A 1 105 ? 2.742 -1.213 9.358 1.00 58.53 105 ASN A N 1
ATOM 849 C CA . ASN A 1 105 ? 1.316 -0.948 9.513 1.00 58.53 105 ASN A CA 1
ATOM 850 C C . ASN A 1 105 ? 0.468 -2.175 9.185 1.00 58.53 105 ASN A C 1
ATOM 852 O O . ASN A 1 105 ? -0.427 -2.504 9.959 1.00 58.53 105 ASN A O 1
ATOM 856 N N . ALA A 1 106 ? 0.767 -2.886 8.094 1.00 57.41 106 ALA A N 1
ATOM 857 C CA . ALA A 1 106 ? 0.053 -4.104 7.712 1.00 57.41 106 ALA A CA 1
ATOM 858 C C . ALA A 1 106 ? 0.074 -5.158 8.831 1.00 57.41 106 ALA A C 1
ATOM 860 O O . ALA A 1 106 ? -0.968 -5.721 9.165 1.00 57.41 106 ALA A O 1
ATOM 861 N N . ARG A 1 107 ? 1.230 -5.357 9.481 1.00 62.31 107 ARG A N 1
ATOM 862 C CA . ARG A 1 107 ? 1.363 -6.263 10.637 1.00 62.31 107 ARG A CA 1
ATOM 863 C C . ARG A 1 107 ? 0.481 -5.838 11.808 1.00 62.31 107 ARG A C 1
ATOM 865 O O . ARG A 1 107 ? -0.267 -6.649 12.338 1.00 62.31 107 ARG A O 1
ATOM 872 N N . ARG A 1 108 ? 0.490 -4.549 12.146 1.00 55.12 108 ARG A N 1
ATOM 873 C CA . ARG A 1 108 ? -0.303 -4.010 13.258 1.00 55.12 108 ARG A CA 1
ATOM 874 C C . ARG A 1 108 ? -1.812 -4.054 12.988 1.00 55.12 108 ARG A C 1
ATOM 876 O O . ARG A 1 108 ? -2.596 -4.289 13.902 1.00 55.12 108 ARG A O 1
ATOM 883 N N . TYR A 1 109 ? -2.232 -3.875 11.733 1.00 49.78 109 TYR A N 1
ATOM 884 C CA . TYR A 1 109 ? -3.619 -4.099 11.313 1.00 49.78 109 TYR A CA 1
ATOM 885 C C . TYR A 1 109 ? -4.033 -5.559 11.478 1.00 49.78 109 TYR A C 1
ATOM 887 O O . TYR A 1 109 ? -5.128 -5.813 11.976 1.00 49.78 109 TYR A O 1
ATOM 895 N N . LEU A 1 110 ? -3.172 -6.501 11.086 1.00 56.72 110 LEU A N 1
ATOM 896 C CA . LEU A 1 110 ? -3.434 -7.928 11.250 1.00 56.72 110 LEU A CA 1
ATOM 897 C C . LEU A 1 110 ? -3.563 -8.298 12.728 1.00 56.72 110 LEU A C 1
ATOM 899 O O . LEU A 1 110 ? -4.562 -8.910 13.083 1.00 56.72 110 LEU A O 1
ATOM 903 N N . GLU A 1 111 ? -2.651 -7.840 13.587 1.00 64.38 111 GLU A N 1
ATOM 904 C CA . GLU A 1 111 ? -2.700 -8.078 15.038 1.00 64.38 111 GLU A CA 1
ATOM 905 C C . GLU A 1 111 ? -4.009 -7.578 15.671 1.00 64.38 111 GLU A C 1
ATOM 907 O O . GLU A 1 111 ? -4.667 -8.307 16.416 1.00 64.38 111 GLU A O 1
ATOM 912 N N . VAL A 1 112 ? -4.445 -6.361 15.327 1.00 54.78 112 VAL A N 1
ATOM 913 C CA . VAL A 1 112 ? -5.705 -5.788 15.832 1.00 54.78 112 VAL A CA 1
ATOM 914 C C . VAL A 1 112 ? -6.923 -6.537 15.285 1.00 54.78 112 VAL A C 1
ATOM 916 O O . VAL A 1 112 ? -7.862 -6.796 16.033 1.00 54.78 112 VAL A O 1
ATOM 919 N N . ILE A 1 113 ? -6.926 -6.921 14.004 1.00 56.34 113 ILE A N 1
ATOM 920 C CA . ILE A 1 113 ? -8.014 -7.714 13.409 1.00 56.3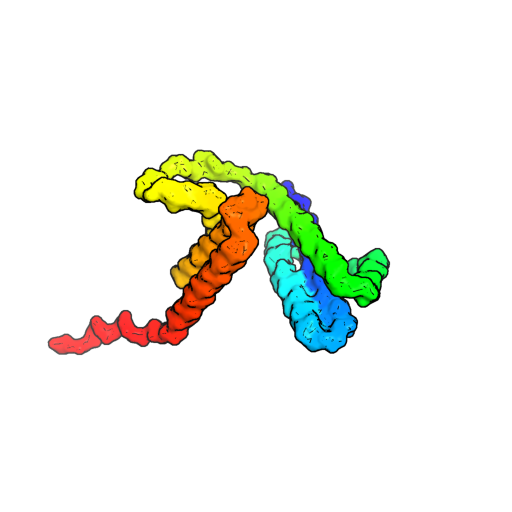4 113 ILE A CA 1
ATOM 921 C C . ILE A 1 113 ? -8.106 -9.084 14.088 1.00 56.34 113 ILE A C 1
ATOM 923 O O . ILE A 1 113 ? -9.205 -9.501 14.446 1.00 56.34 113 ILE A O 1
ATOM 927 N N . THR A 1 114 ? -6.976 -9.753 14.324 1.00 59.34 114 THR A N 1
ATOM 928 C CA . THR A 1 114 ? -6.937 -11.045 15.023 1.00 59.34 114 THR A CA 1
ATOM 929 C C . THR A 1 114 ? -7.334 -10.938 16.493 1.00 59.34 114 THR A C 1
ATOM 931 O O . THR A 1 114 ? -7.929 -11.868 17.025 1.00 59.34 114 THR A O 1
ATOM 934 N N . ALA A 1 115 ? -7.057 -9.806 17.147 1.00 57.75 115 ALA A N 1
ATOM 935 C CA . ALA A 1 115 ? -7.431 -9.579 18.542 1.00 57.75 115 ALA A CA 1
ATOM 936 C C . ALA A 1 115 ? -8.916 -9.207 18.717 1.00 57.75 115 ALA A C 1
ATOM 938 O O . ALA A 1 115 ? -9.510 -9.511 19.748 1.00 57.75 115 ALA A O 1
ATOM 939 N N . VAL A 1 116 ? -9.525 -8.542 17.727 1.00 52.47 116 VAL A N 1
ATOM 940 C CA . VAL A 1 116 ? -10.915 -8.045 17.792 1.00 52.47 116 VAL A CA 1
ATOM 941 C C . VAL A 1 116 ? -11.919 -9.025 17.176 1.00 52.47 116 VAL A C 1
ATOM 943 O O . VAL A 1 116 ? -13.081 -9.045 17.581 1.00 52.47 116 VAL A O 1
ATOM 946 N N . ILE A 1 117 ? -11.499 -9.849 16.213 1.00 47.78 117 ILE A N 1
ATOM 947 C CA . ILE A 1 117 ? -12.335 -10.883 15.597 1.00 47.78 117 ILE A CA 1
ATOM 948 C C . ILE A 1 117 ? -11.901 -12.241 16.163 1.00 47.78 117 ILE A C 1
ATOM 950 O O . ILE A 1 117 ? -10.973 -12.843 15.618 1.00 47.78 117 ILE A O 1
ATOM 954 N N . PRO A 1 118 ? -12.556 -12.779 17.213 1.00 47.66 118 PRO A N 1
ATOM 955 C CA . PRO A 1 118 ? -12.382 -14.184 17.540 1.00 47.66 118 PRO A CA 1
ATOM 956 C C . PRO A 1 118 ? -12.855 -14.973 16.321 1.00 47.66 118 PRO A C 1
ATOM 958 O O . PRO A 1 118 ? -13.990 -14.829 15.854 1.00 47.66 118 PRO A O 1
ATOM 961 N N . THR A 1 119 ? -11.938 -15.737 15.742 1.00 41.41 119 THR A N 1
ATOM 962 C CA . THR A 1 119 ? -12.154 -16.523 14.537 1.00 41.41 119 THR A CA 1
ATOM 963 C C . THR A 1 119 ? -13.425 -17.358 14.680 1.00 41.41 119 THR A C 1
ATOM 965 O O . THR A 1 119 ? -13.481 -18.339 15.419 1.00 41.41 119 THR A O 1
ATOM 968 N N . LYS A 1 120 ? -14.448 -17.046 13.876 1.00 36.78 120 LYS A N 1
ATOM 969 C CA . LYS A 1 120 ? -15.527 -17.987 13.535 1.00 36.78 120 LYS A CA 1
ATOM 970 C C . LYS A 1 120 ? -14.993 -19.136 12.658 1.00 36.78 120 LYS A C 1
ATOM 972 O O . LYS A 1 120 ? -15.649 -19.574 11.725 1.00 36.78 120 LYS A O 1
ATOM 977 N N . ALA A 1 121 ? -13.801 -19.651 12.961 1.00 40.88 121 ALA A N 1
ATOM 978 C CA . ALA A 1 121 ? -13.168 -20.773 12.274 1.00 40.88 121 ALA A CA 1
ATOM 979 C C . ALA A 1 121 ? -13.724 -22.140 12.726 1.00 40.88 121 ALA A C 1
ATOM 981 O O . ALA A 1 121 ? -13.201 -23.176 12.334 1.00 40.88 121 ALA A O 1
ATOM 982 N N . LYS A 1 122 ? -14.798 -22.169 13.532 1.00 33.84 122 LYS A N 1
ATOM 983 C CA . LYS A 1 122 ? -15.501 -23.404 13.929 1.00 33.84 122 LYS A CA 1
ATOM 984 C C . LYS A 1 122 ? -16.884 -23.604 13.302 1.00 33.84 122 LYS A C 1
ATOM 986 O O . LYS A 1 122 ? -17.494 -24.635 13.553 1.00 33.84 122 LYS A O 1
ATOM 991 N N . ALA A 1 123 ? -17.369 -22.695 12.461 1.00 39.69 123 ALA A N 1
ATOM 992 C CA . ALA A 1 123 ? -18.697 -22.816 11.863 1.00 39.69 123 ALA A CA 1
ATOM 993 C C . ALA A 1 123 ? -18.630 -22.659 10.343 1.00 39.69 123 ALA A C 1
ATOM 995 O O . ALA A 1 123 ? -18.981 -21.606 9.841 1.00 39.69 123 ALA A O 1
ATOM 996 N N . GLN A 1 124 ? -18.120 -23.678 9.642 1.00 42.88 124 GLN A N 1
ATOM 997 C CA . GLN A 1 124 ? -18.646 -24.126 8.339 1.00 42.88 124 GLN A CA 1
ATOM 998 C C . GLN A 1 124 ? -17.926 -25.427 7.910 1.00 42.88 124 GLN A C 1
ATOM 1000 O O . GLN A 1 124 ? -17.257 -25.503 6.883 1.00 42.88 124 GLN A O 1
ATOM 1005 N N . ARG A 1 125 ? -18.033 -26.490 8.718 1.00 41.62 125 ARG A N 1
ATOM 1006 C CA . ARG A 1 125 ? -17.938 -27.852 8.171 1.00 41.62 125 ARG A CA 1
ATOM 1007 C C . ARG A 1 125 ? -19.282 -28.113 7.515 1.00 41.62 125 ARG A C 1
ATOM 1009 O O . ARG A 1 125 ? -20.239 -28.289 8.252 1.00 41.62 125 ARG A O 1
ATOM 1016 N N . GLN A 1 126 ? -19.320 -28.060 6.186 1.00 50.69 126 GLN A N 1
ATOM 1017 C CA . GLN A 1 126 ? -20.329 -28.611 5.265 1.00 50.69 126 GLN A CA 1
ATOM 1018 C C . GLN A 1 126 ? -20.468 -27.662 4.072 1.00 50.69 126 GLN A C 1
ATOM 1020 O O . GLN A 1 126 ? -21.246 -26.718 4.098 1.00 50.69 126 GLN A O 1
ATOM 1025 N N . THR A 1 127 ? -19.714 -27.927 3.010 1.00 39.75 127 THR A N 1
ATOM 1026 C CA . THR A 1 127 ? -20.289 -27.923 1.661 1.00 39.75 127 THR A CA 1
ATOM 1027 C C . THR A 1 127 ? -19.672 -29.106 0.933 1.00 39.75 127 THR A C 1
ATOM 1029 O O . THR A 1 127 ? -18.466 -29.175 0.710 1.00 39.75 127 THR A O 1
ATOM 1032 N N . ALA A 1 128 ? -20.516 -30.107 0.718 1.00 39.09 128 ALA A N 1
ATOM 1033 C CA . ALA A 1 128 ? -20.228 -31.282 -0.072 1.00 39.09 128 ALA A CA 1
ATOM 1034 C C . ALA A 1 128 ? -20.269 -30.916 -1.564 1.00 39.09 128 ALA A C 1
ATOM 1036 O O . ALA A 1 128 ? -21.104 -30.115 -1.978 1.00 39.09 128 ALA A O 1
ATOM 1037 N N . GLY A 1 129 ? -19.400 -31.558 -2.347 1.00 46.25 129 GLY A N 1
ATOM 1038 C CA . GLY A 1 129 ? -19.675 -31.888 -3.746 1.00 46.25 129 GLY A CA 1
ATOM 1039 C C . GLY A 1 129 ? -19.490 -30.790 -4.790 1.00 46.25 129 GLY A C 1
ATOM 1040 O O . GLY A 1 129 ? -20.428 -30.509 -5.520 1.00 46.25 129 GLY A O 1
ATOM 1041 N N . LEU A 1 130 ? -18.281 -30.239 -4.942 1.00 40.44 130 LEU A N 1
ATOM 1042 C CA . LEU A 1 130 ? -17.828 -29.660 -6.216 1.00 40.44 130 LEU A CA 1
ATOM 1043 C C . LEU A 1 130 ? -16.291 -29.747 -6.305 1.00 40.44 130 LEU A C 1
ATOM 1045 O O . LEU A 1 130 ? -15.592 -29.205 -5.455 1.00 40.44 130 LEU A O 1
ATOM 1049 N N . GLY A 1 131 ? -15.804 -30.481 -7.313 1.00 46.56 131 GLY A N 1
ATOM 1050 C CA . GLY A 1 131 ? -14.414 -30.631 -7.777 1.00 46.56 131 GLY A CA 1
ATOM 1051 C C . GLY A 1 131 ? -13.281 -30.333 -6.785 1.00 46.56 131 GLY A C 1
ATOM 1052 O O . GLY A 1 131 ? -12.964 -29.174 -6.514 1.00 46.56 131 GLY A O 1
ATOM 1053 N N . ASP A 1 132 ? -12.583 -31.378 -6.334 1.00 57.28 132 ASP A N 1
ATOM 1054 C CA . ASP A 1 132 ? -11.487 -31.328 -5.351 1.00 57.28 132 ASP A CA 1
ATOM 1055 C C . ASP A 1 132 ? -10.423 -30.244 -5.600 1.00 57.28 132 ASP A C 1
ATOM 1057 O O . ASP A 1 132 ? -9.819 -29.756 -4.648 1.00 57.28 132 ASP A O 1
ATOM 1061 N N . ALA A 1 133 ? -10.174 -29.844 -6.849 1.00 54.34 133 ALA A N 1
ATOM 1062 C CA . ALA A 1 133 ? -9.199 -28.805 -7.182 1.00 54.34 133 ALA A CA 1
ATOM 1063 C C . ALA A 1 133 ? -9.690 -27.384 -6.846 1.00 54.34 133 ALA A C 1
ATOM 1065 O O . ALA A 1 133 ? -8.958 -26.619 -6.214 1.00 54.34 133 ALA A O 1
ATOM 1066 N N . GLU A 1 134 ? -10.931 -27.040 -7.204 1.00 55.12 134 GLU A N 1
ATOM 1067 C CA . GLU A 1 134 ? -11.487 -25.702 -6.961 1.00 55.12 134 GLU A CA 1
ATOM 1068 C C . GLU A 1 134 ? -11.769 -25.499 -5.466 1.00 55.12 134 GLU A C 1
ATOM 1070 O O . GLU A 1 134 ? -11.491 -24.437 -4.905 1.00 55.12 134 GLU A O 1
ATOM 1075 N N . THR A 1 135 ? -12.227 -26.554 -4.786 1.00 60.16 135 THR A N 1
ATOM 1076 C CA . THR A 1 135 ? -12.428 -26.544 -3.332 1.00 60.16 135 THR A CA 1
ATOM 1077 C C . THR A 1 135 ? -11.100 -26.388 -2.591 1.00 60.16 135 THR A C 1
ATOM 1079 O O . THR A 1 135 ? -10.994 -25.532 -1.712 1.00 60.16 135 THR A O 1
ATOM 1082 N N . LYS A 1 136 ? -10.044 -27.115 -2.989 1.00 60.00 136 LYS A N 1
ATOM 1083 C CA . LYS A 1 136 ? -8.696 -26.920 -2.426 1.00 60.00 136 LYS A CA 1
ATOM 1084 C C . LYS A 1 136 ? -8.187 -25.500 -2.669 1.00 60.00 136 LYS A C 1
ATOM 1086 O O . LYS A 1 136 ? -7.679 -24.884 -1.737 1.00 60.00 136 LYS A O 1
ATOM 1091 N N . GLN A 1 137 ? -8.361 -24.943 -3.868 1.00 61.66 137 GLN A N 1
ATOM 1092 C CA . GLN A 1 137 ? -7.961 -23.559 -4.146 1.00 61.66 137 GLN A CA 1
ATOM 1093 C C . GLN A 1 137 ? -8.730 -22.546 -3.291 1.00 61.66 137 GLN A C 1
ATOM 1095 O O . GLN A 1 137 ? -8.104 -21.660 -2.717 1.00 61.66 137 GLN A O 1
ATOM 1100 N N . ARG A 1 138 ? -10.048 -22.701 -3.120 1.00 62.62 138 ARG A N 1
ATOM 1101 C CA . ARG A 1 138 ? -10.848 -21.832 -2.236 1.00 62.62 138 ARG A CA 1
ATOM 1102 C C . ARG A 1 138 ? -10.471 -21.961 -0.762 1.00 62.62 138 ARG A C 1
ATOM 1104 O O . ARG A 1 138 ? -10.569 -20.980 -0.030 1.00 62.62 138 ARG A O 1
ATOM 1111 N N . MET A 1 139 ? -10.045 -23.146 -0.323 1.00 65.25 139 MET A N 1
ATOM 1112 C CA . MET A 1 139 ? -9.547 -23.362 1.039 1.00 65.25 139 MET A CA 1
ATOM 1113 C C . MET A 1 139 ? -8.179 -22.711 1.262 1.00 65.25 139 MET A C 1
ATOM 1115 O O . MET A 1 139 ? -7.940 -22.143 2.324 1.00 65.25 139 MET A O 1
ATOM 1119 N N . LEU A 1 140 ? -7.290 -22.785 0.270 1.00 65.31 140 LEU A N 1
ATOM 1120 C CA . LEU A 1 140 ? -5.956 -22.185 0.337 1.00 65.31 140 LEU A CA 1
ATOM 1121 C C . LEU A 1 140 ? -6.002 -20.656 0.184 1.00 65.31 140 LEU A C 1
ATOM 1123 O O . LEU A 1 140 ? -5.144 -19.962 0.724 1.00 65.31 140 LEU A O 1
ATOM 1127 N N . LEU A 1 141 ? -6.994 -20.132 -0.543 1.00 70.69 141 LEU A N 1
ATOM 1128 C CA . LEU A 1 141 ? -7.138 -18.717 -0.890 1.00 70.69 141 LEU A CA 1
ATOM 1129 C C . LEU A 1 141 ? -8.592 -18.260 -0.649 1.00 70.69 141 LEU A C 1
ATOM 1131 O O . LEU A 1 141 ? -9.378 -18.153 -1.595 1.00 70.69 141 LEU A O 1
ATOM 1135 N N . PRO A 1 142 ? -8.984 -18.006 0.615 1.00 73.75 142 PRO A N 1
ATOM 1136 C CA . PRO A 1 142 ? -10.350 -17.620 0.941 1.00 73.75 142 PRO A CA 1
ATOM 1137 C C . PRO A 1 142 ? -10.695 -16.244 0.361 1.00 73.75 142 PRO A C 1
ATOM 1139 O O . PRO A 1 142 ? -9.965 -15.266 0.537 1.00 73.75 142 PRO A O 1
ATOM 1142 N N . ARG A 1 143 ? -11.857 -16.155 -0.293 1.00 77.75 143 ARG A N 1
ATOM 1143 C CA . ARG A 1 143 ? -12.397 -14.885 -0.791 1.00 77.75 143 ARG A CA 1
ATOM 1144 C C . ARG A 1 143 ? -12.853 -14.005 0.369 1.00 77.75 143 ARG A C 1
ATOM 1146 O O . ARG A 1 143 ? -13.516 -14.459 1.302 1.00 77.75 143 ARG A O 1
ATOM 1153 N N . SER A 1 144 ? -12.521 -12.724 0.288 1.00 79.75 144 SER A N 1
ATOM 1154 C CA . SER A 1 144 ? -12.972 -11.724 1.252 1.00 79.75 144 SER A CA 1
ATOM 1155 C C . SER A 1 144 ? -14.396 -11.263 0.925 1.00 79.75 144 SER A C 1
ATOM 1157 O O . SER A 1 144 ? -14.713 -11.057 -0.252 1.00 79.75 144 SER A O 1
ATOM 1159 N N . PRO A 1 145 ? -15.257 -11.031 1.934 1.00 75.06 145 PRO A N 1
ATOM 1160 C CA . PRO A 1 145 ? -16.584 -10.477 1.701 1.00 75.06 145 PRO A CA 1
ATOM 1161 C C . PRO A 1 145 ? -16.492 -9.120 0.997 1.00 75.06 145 PRO A C 1
ATOM 1163 O O . PRO A 1 145 ? -15.623 -8.299 1.300 1.00 75.06 145 PRO A O 1
ATOM 1166 N N . TYR A 1 146 ? -17.396 -8.879 0.053 1.00 75.38 146 TYR A N 1
ATOM 1167 C CA . TYR A 1 146 ? -17.483 -7.600 -0.637 1.00 75.38 146 TYR A CA 1
ATOM 1168 C C . TYR A 1 146 ? -18.301 -6.598 0.186 1.00 75.38 146 TYR A C 1
ATOM 1170 O O . TYR A 1 146 ? -19.412 -6.902 0.609 1.00 75.38 146 TYR A O 1
ATOM 1178 N N . TYR A 1 147 ? -17.761 -5.394 0.390 1.00 73.69 147 TYR A N 1
ATOM 1179 C CA . TYR A 1 147 ? -18.385 -4.331 1.195 1.00 73.69 147 TYR A CA 1
ATOM 1180 C C . TYR A 1 147 ? -18.677 -3.048 0.388 1.00 73.69 147 TYR A C 1
ATOM 1182 O O . TYR A 1 147 ? -18.830 -1.975 0.973 1.00 73.69 147 TYR A O 1
ATOM 1190 N N . GLY A 1 148 ? -18.664 -3.123 -0.949 1.00 75.88 148 GLY A N 1
ATOM 1191 C CA . GLY A 1 148 ? -18.989 -1.998 -1.835 1.00 75.88 148 GLY A CA 1
ATOM 1192 C C . GLY A 1 148 ? -20.486 -1.894 -2.143 1.00 75.88 148 GLY A C 1
ATOM 1193 O O . GLY A 1 148 ? -21.307 -2.459 -1.421 1.00 75.88 148 GLY A O 1
ATOM 1194 N N . GLN A 1 149 ? -20.861 -1.154 -3.194 1.00 73.75 149 GLN A N 1
ATOM 1195 C CA . GLN A 1 149 ? -22.277 -1.036 -3.564 1.00 73.75 149 GLN A CA 1
ATOM 1196 C C . GLN A 1 149 ? -22.793 -2.406 -4.020 1.00 73.75 149 GLN A C 1
ATOM 1198 O O . GLN A 1 149 ? -22.125 -3.047 -4.828 1.00 73.75 149 GLN A O 1
ATOM 1203 N N . PRO A 1 150 ? -23.975 -2.856 -3.569 1.00 70.25 150 PRO A N 1
ATOM 1204 C CA . PRO A 1 150 ? -24.489 -4.203 -3.830 1.00 70.25 150 PRO A CA 1
ATOM 1205 C C . PRO A 1 150 ? -25.009 -4.377 -5.270 1.00 70.25 150 PRO A C 1
ATOM 1207 O O . PRO A 1 150 ? -26.006 -5.048 -5.506 1.00 70.25 150 PRO A O 1
ATOM 1210 N N . LEU A 1 151 ? -24.352 -3.753 -6.248 1.00 73.06 151 LEU A N 1
ATOM 1211 C CA . LEU A 1 151 ? -24.667 -3.910 -7.655 1.00 73.06 151 LEU A CA 1
ATOM 1212 C C . LEU A 1 151 ? -24.094 -5.255 -8.137 1.00 73.06 151 LEU A C 1
ATOM 1214 O O . LEU A 1 151 ? -22.891 -5.480 -7.962 1.00 73.06 151 LEU A O 1
ATOM 1218 N N . PRO A 1 152 ? -24.889 -6.130 -8.782 1.00 72.56 152 PRO A N 1
ATOM 1219 C CA . PRO A 1 152 ? -24.429 -7.450 -9.224 1.00 72.56 152 PRO A CA 1
ATOM 1220 C C . PRO A 1 152 ? -23.146 -7.401 -10.063 1.00 72.56 152 PRO A C 1
ATOM 1222 O O . PRO A 1 152 ? -22.240 -8.208 -9.868 1.00 72.56 152 PRO A O 1
ATOM 1225 N N . GLN A 1 153 ? -23.025 -6.390 -10.929 1.00 71.38 153 GLN A N 1
ATOM 1226 C CA . GLN A 1 153 ? -21.840 -6.159 -11.758 1.00 71.38 153 GLN A CA 1
ATOM 1227 C C . GLN A 1 153 ? -20.580 -5.885 -10.917 1.00 71.38 153 GLN A C 1
ATOM 1229 O O . GLN A 1 153 ? -19.526 -6.470 -11.164 1.00 71.38 153 GLN A O 1
ATOM 1234 N N . GLN A 1 154 ? -20.693 -5.060 -9.870 1.00 70.31 154 GLN A N 1
ATOM 1235 C CA . GLN A 1 154 ? -19.563 -4.716 -9.004 1.00 70.31 154 GLN A CA 1
ATOM 1236 C C . GLN A 1 154 ? -19.151 -5.884 -8.101 1.00 70.31 154 GLN A C 1
ATOM 1238 O O . GLN A 1 154 ? -17.960 -6.080 -7.852 1.00 70.31 154 GLN A O 1
ATOM 1243 N N . VAL A 1 155 ? -20.120 -6.686 -7.646 1.00 74.81 155 VAL A N 1
ATOM 1244 C CA . VAL A 1 155 ? -19.859 -7.928 -6.903 1.00 74.81 155 VAL A CA 1
ATOM 1245 C C . VAL A 1 155 ? -19.114 -8.926 -7.792 1.00 74.81 155 VAL A C 1
ATOM 1247 O O . VAL A 1 155 ? -18.096 -9.473 -7.365 1.00 74.81 155 VAL A O 1
ATOM 1250 N N . ALA A 1 156 ? -19.571 -9.117 -9.033 1.00 77.88 156 ALA A N 1
ATOM 1251 C CA . ALA A 1 156 ? -18.934 -10.003 -10.005 1.00 77.88 156 ALA A CA 1
ATOM 1252 C C . ALA A 1 156 ? -17.514 -9.535 -10.365 1.00 77.88 156 ALA A C 1
ATOM 1254 O O . ALA A 1 156 ? -16.573 -10.326 -10.338 1.00 77.88 156 ALA A O 1
ATOM 1255 N N . PHE A 1 157 ? -17.314 -8.237 -10.613 1.00 80.00 157 PHE A N 1
ATOM 1256 C CA . PHE A 1 157 ? -15.980 -7.688 -10.864 1.00 80.00 157 PHE A CA 1
ATOM 1257 C C . PHE A 1 157 ? -15.046 -7.861 -9.661 1.00 80.00 157 PHE A C 1
ATOM 1259 O O . PHE A 1 157 ? -13.879 -8.214 -9.819 1.00 80.00 157 PHE A O 1
ATOM 1266 N N . ASN A 1 158 ? -15.556 -7.664 -8.444 1.00 81.38 158 ASN A N 1
ATOM 1267 C CA . ASN A 1 158 ? -14.776 -7.901 -7.238 1.00 81.38 158 ASN A CA 1
ATOM 1268 C C . ASN A 1 158 ? -14.361 -9.376 -7.089 1.00 81.38 158 ASN A C 1
ATOM 1270 O O . ASN A 1 158 ? -13.252 -9.630 -6.630 1.00 81.38 158 ASN A O 1
ATOM 1274 N N . GLN A 1 159 ? -15.195 -10.341 -7.490 1.00 82.06 159 GLN A N 1
ATOM 1275 C CA . GLN A 1 159 ? -14.797 -11.756 -7.498 1.00 82.06 159 GLN A CA 1
ATOM 1276 C C . GLN A 1 159 ? -13.614 -11.996 -8.443 1.00 82.06 159 GLN A C 1
ATOM 1278 O O . GLN A 1 159 ? -12.618 -12.581 -8.027 1.00 82.06 159 GLN A O 1
ATOM 1283 N N . VAL A 1 160 ? -13.674 -11.451 -9.662 1.00 84.94 160 VAL A N 1
ATOM 1284 C CA . VAL A 1 160 ? -12.576 -11.537 -10.642 1.00 84.94 160 VAL A CA 1
ATOM 1285 C C . VAL A 1 160 ? -11.293 -10.897 -10.107 1.00 84.94 160 VAL A C 1
ATOM 1287 O O . VAL A 1 160 ? -10.204 -11.442 -10.271 1.00 84.94 160 VAL A O 1
ATOM 1290 N N . LEU A 1 161 ? -11.408 -9.752 -9.431 1.00 85.81 161 LEU A N 1
ATOM 1291 C CA . LEU A 1 161 ? -10.258 -9.066 -8.845 1.00 85.81 161 LEU A CA 1
ATOM 1292 C C . LEU A 1 161 ? -9.616 -9.872 -7.706 1.00 85.81 161 LEU A C 1
ATOM 1294 O O . LEU A 1 161 ? -8.392 -9.890 -7.577 1.00 85.81 161 LEU A O 1
ATOM 1298 N N . GLN A 1 162 ? -10.431 -10.528 -6.879 1.00 86.25 162 GLN A N 1
ATOM 1299 C CA . GLN A 1 162 ? -9.928 -11.386 -5.808 1.00 86.25 162 GLN A CA 1
ATOM 1300 C C . GLN A 1 162 ? -9.232 -12.628 -6.367 1.00 86.25 162 GLN A C 1
ATOM 1302 O O . GLN A 1 162 ? -8.139 -12.951 -5.911 1.00 86.25 162 GLN A O 1
ATOM 1307 N N . ASP A 1 163 ? -9.794 -13.256 -7.401 1.00 83.38 163 ASP A N 1
ATOM 1308 C CA . ASP A 1 163 ? -9.171 -14.405 -8.062 1.00 83.38 163 ASP A CA 1
ATOM 1309 C C . ASP A 1 163 ? -7.832 -14.026 -8.715 1.00 83.38 163 ASP A C 1
ATOM 1311 O O . ASP A 1 163 ? -6.846 -14.751 -8.574 1.00 83.38 163 ASP A O 1
ATOM 1315 N N . PHE A 1 164 ? -7.758 -12.848 -9.347 1.00 88.81 164 PHE A N 1
ATOM 1316 C CA . PHE A 1 164 ? -6.506 -12.291 -9.864 1.00 88.81 164 PHE A CA 1
ATOM 1317 C C . PHE A 1 164 ? -5.455 -12.141 -8.755 1.00 88.81 164 PHE A C 1
ATOM 1319 O O . PHE A 1 164 ? -4.340 -12.646 -8.888 1.00 88.81 164 PHE A O 1
ATOM 1326 N N . ALA A 1 165 ? -5.803 -11.495 -7.638 1.00 86.69 165 ALA A N 1
ATOM 1327 C CA . ALA A 1 165 ? -4.875 -11.287 -6.525 1.00 86.69 165 ALA A CA 1
ATOM 1328 C C . ALA A 1 165 ? -4.356 -12.617 -5.949 1.00 86.69 165 ALA A C 1
ATOM 1330 O O . ALA A 1 165 ? -3.165 -12.763 -5.662 1.00 86.69 165 ALA A O 1
ATOM 1331 N N . SER A 1 166 ? -5.242 -13.605 -5.835 1.00 84.75 166 SER A N 1
ATOM 1332 C CA . SER A 1 166 ? -4.906 -14.952 -5.389 1.00 84.75 166 SER A CA 1
ATOM 1333 C C . SER A 1 166 ? -3.934 -15.661 -6.338 1.00 84.75 166 SER A C 1
ATOM 1335 O O . SER A 1 166 ? -2.953 -16.250 -5.882 1.00 84.75 166 SER A O 1
ATOM 1337 N N . GLN A 1 167 ? -4.156 -15.575 -7.651 1.00 86.88 167 GLN A N 1
ATOM 1338 C CA . GLN A 1 167 ? -3.291 -16.205 -8.654 1.00 86.88 167 GLN A CA 1
ATOM 1339 C C . GLN A 1 167 ? -1.925 -15.520 -8.769 1.00 86.88 167 GLN A C 1
ATOM 1341 O O . GLN A 1 167 ? -0.915 -16.209 -8.918 1.00 86.88 167 GLN A O 1
ATOM 1346 N N . VAL A 1 168 ? -1.865 -14.193 -8.619 1.00 88.00 168 VAL A N 1
ATOM 1347 C CA . VAL A 1 168 ? -0.598 -13.450 -8.515 1.00 88.00 168 VAL A CA 1
ATOM 1348 C C . VAL A 1 168 ? 0.199 -13.937 -7.308 1.00 88.00 168 VAL A C 1
ATOM 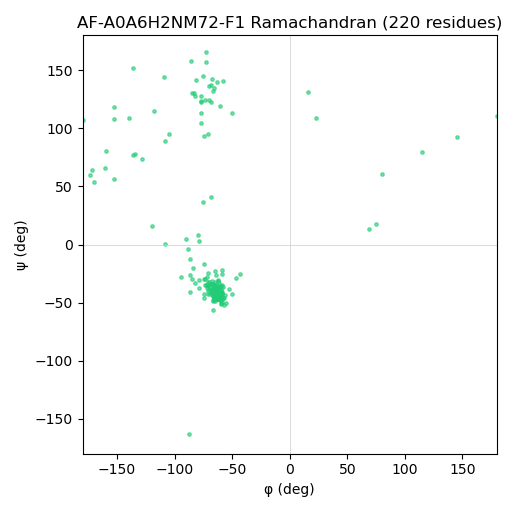1350 O O . VAL A 1 168 ? 1.353 -14.337 -7.454 1.00 88.00 168 VAL A O 1
ATOM 1353 N N . SER A 1 169 ? -0.428 -13.985 -6.127 1.00 85.31 169 SER A N 1
ATOM 1354 C CA . SER A 1 169 ? 0.251 -14.429 -4.905 1.00 85.31 169 SER A CA 1
ATOM 1355 C C . SER A 1 169 ? 0.745 -15.871 -5.009 1.00 85.31 169 SER A C 1
ATOM 1357 O O . SER A 1 169 ? 1.844 -16.173 -4.548 1.00 85.31 169 SER A O 1
ATOM 1359 N N . LEU A 1 170 ? -0.048 -16.762 -5.613 1.00 84.69 170 LEU A N 1
ATOM 1360 C CA . LEU A 1 170 ? 0.348 -18.148 -5.841 1.00 84.69 170 LEU A CA 1
ATOM 1361 C C . LEU A 1 170 ? 1.531 -18.234 -6.811 1.00 84.69 170 LEU A C 1
ATOM 1363 O O . LEU A 1 170 ? 2.468 -18.983 -6.561 1.00 84.69 170 LEU A O 1
ATOM 1367 N N . THR A 1 171 ? 1.511 -17.453 -7.891 1.00 85.12 171 THR A N 1
ATOM 1368 C CA . THR A 1 171 ? 2.586 -17.433 -8.893 1.00 85.12 171 THR A CA 1
ATOM 1369 C C . THR A 1 171 ? 3.902 -16.973 -8.271 1.00 85.12 171 THR A C 1
ATOM 1371 O O . THR A 1 171 ? 4.909 -17.660 -8.419 1.00 85.12 171 THR A O 1
ATOM 1374 N N . CYS A 1 172 ? 3.888 -15.889 -7.491 1.00 84.81 172 CYS A N 1
ATOM 1375 C CA . CYS A 1 172 ? 5.073 -15.437 -6.761 1.00 84.81 172 CYS A CA 1
ATOM 1376 C C . CYS A 1 172 ? 5.557 -16.487 -5.753 1.00 84.81 172 CYS A C 1
ATOM 1378 O O . CYS A 1 172 ? 6.747 -16.763 -5.684 1.00 84.81 172 CYS A O 1
ATOM 1380 N N . ALA A 1 173 ? 4.648 -17.128 -5.011 1.00 82.31 173 ALA A N 1
ATOM 1381 C CA . ALA A 1 173 ? 5.024 -18.176 -4.063 1.00 82.31 173 ALA A CA 1
ATOM 1382 C C . ALA A 1 173 ? 5.652 -19.406 -4.749 1.00 82.31 173 ALA A C 1
ATOM 1384 O O . ALA A 1 173 ? 6.557 -20.024 -4.191 1.00 82.31 173 ALA A O 1
ATOM 1385 N N . LEU A 1 174 ? 5.192 -19.767 -5.953 1.00 82.12 174 LEU A N 1
ATOM 1386 C CA . LEU A 1 174 ? 5.774 -20.856 -6.743 1.00 82.12 174 LEU A CA 1
ATOM 1387 C C . LEU A 1 174 ? 7.175 -20.509 -7.256 1.00 82.12 174 LEU A C 1
ATOM 1389 O O . LEU A 1 174 ? 8.044 -21.377 -7.233 1.00 82.12 174 LEU A O 1
ATOM 1393 N N . GLU A 1 175 ? 7.388 -19.271 -7.697 1.00 84.25 175 GLU A N 1
ATOM 1394 C CA . GLU A 1 175 ? 8.694 -18.783 -8.154 1.00 84.25 175 GLU A CA 1
ATOM 1395 C C . GLU A 1 175 ? 9.687 -18.72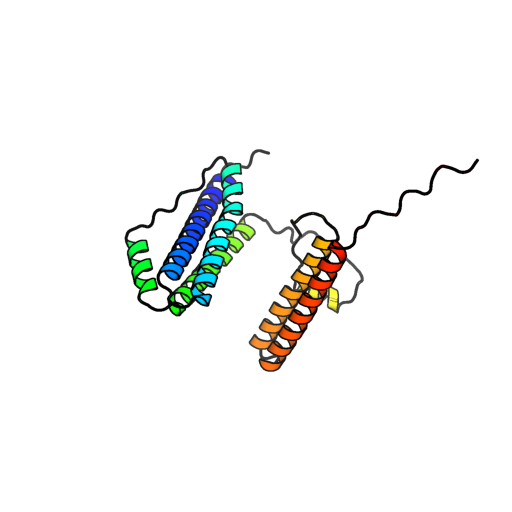0 -6.991 1.00 84.25 175 GLU A C 1
ATOM 1397 O O . GLU A 1 175 ? 10.755 -19.322 -7.061 1.00 84.25 175 GLU A O 1
ATOM 1402 N N . THR A 1 176 ? 9.281 -18.134 -5.863 1.00 82.62 176 THR A N 1
ATOM 1403 C CA . THR A 1 176 ? 10.106 -18.068 -4.649 1.00 82.62 176 THR A CA 1
ATOM 1404 C C . THR A 1 176 ? 10.420 -19.463 -4.101 1.00 82.62 176 THR A C 1
ATOM 1406 O O . THR A 1 176 ? 11.488 -19.694 -3.539 1.00 82.62 176 THR A O 1
ATOM 1409 N N . GLY A 1 177 ? 9.504 -20.419 -4.282 1.00 77.69 177 GLY A N 1
ATOM 1410 C CA . GLY A 1 177 ? 9.717 -21.830 -3.961 1.00 77.69 177 GLY A CA 1
ATOM 1411 C C . GLY A 1 177 ? 10.532 -22.610 -5.001 1.00 77.69 177 GLY A C 1
ATOM 1412 O O . GLY A 1 177 ? 10.655 -23.825 -4.854 1.00 77.69 177 GLY A O 1
ATOM 1413 N N . GLY A 1 178 ? 11.029 -21.961 -6.060 1.00 82.25 178 GLY A N 1
ATOM 1414 C CA . GLY A 1 178 ? 11.832 -22.565 -7.127 1.00 82.25 178 GLY A CA 1
ATOM 1415 C C . GLY A 1 178 ? 11.074 -23.540 -8.036 1.00 82.25 178 GLY A C 1
ATOM 1416 O O . GLY A 1 178 ? 11.696 -24.302 -8.769 1.00 82.25 178 GLY A O 1
ATOM 1417 N N . LYS A 1 179 ? 9.734 -23.563 -7.985 1.00 84.81 179 LYS A N 1
ATOM 1418 C CA . LYS A 1 179 ? 8.894 -24.509 -8.746 1.00 84.81 179 LYS A CA 1
ATOM 1419 C C . LYS A 1 179 ? 8.619 -24.062 -10.179 1.00 84.81 179 LYS A C 1
ATOM 1421 O O . LYS A 1 179 ? 8.208 -24.879 -10.999 1.00 84.81 179 LYS A O 1
ATOM 1426 N N . ILE A 1 180 ? 8.779 -22.773 -10.456 1.00 86.06 180 ILE A N 1
ATOM 1427 C CA . ILE A 1 180 ? 8.663 -22.174 -11.788 1.00 86.06 180 ILE A CA 1
ATOM 1428 C C . ILE A 1 180 ? 9.813 -21.189 -11.983 1.00 86.06 180 ILE A C 1
ATOM 1430 O O . ILE A 1 180 ? 10.301 -20.620 -11.006 1.00 86.06 180 ILE A O 1
ATOM 1434 N N . SER A 1 181 ? 10.238 -20.984 -13.229 1.00 84.88 181 SER A N 1
ATOM 1435 C CA . SER A 1 181 ? 11.275 -19.998 -13.528 1.00 84.88 181 SER A CA 1
ATOM 1436 C C . SER A 1 181 ? 10.737 -18.560 -13.399 1.00 84.88 181 SER A C 1
ATOM 1438 O O . SER A 1 181 ? 9.530 -18.339 -13.555 1.00 84.88 181 SER A O 1
ATOM 1440 N N . PRO A 1 182 ? 11.606 -17.556 -13.178 1.00 85.00 182 PRO A N 1
ATOM 1441 C CA . PRO A 1 182 ? 11.201 -16.150 -13.169 1.00 85.00 182 PRO A CA 1
ATOM 1442 C C . PRO A 1 182 ? 10.537 -15.704 -14.482 1.00 85.00 182 PRO A C 1
ATOM 1444 O O . PRO A 1 182 ? 9.578 -14.933 -14.460 1.00 85.00 182 PRO A O 1
ATOM 1447 N N . SER A 1 183 ? 10.998 -16.218 -15.628 1.00 84.81 183 SER A N 1
ATOM 1448 C CA . SER A 1 183 ? 10.389 -15.951 -16.939 1.00 84.81 183 SER A CA 1
ATOM 1449 C C . SER A 1 183 ? 8.984 -16.539 -17.056 1.00 84.81 183 SER A C 1
ATOM 1451 O O . SER A 1 183 ? 8.079 -15.861 -17.540 1.00 84.81 183 SER A O 1
ATOM 1453 N N . ASP A 1 184 ? 8.771 -17.760 -16.556 1.00 81.12 184 ASP A N 1
ATOM 1454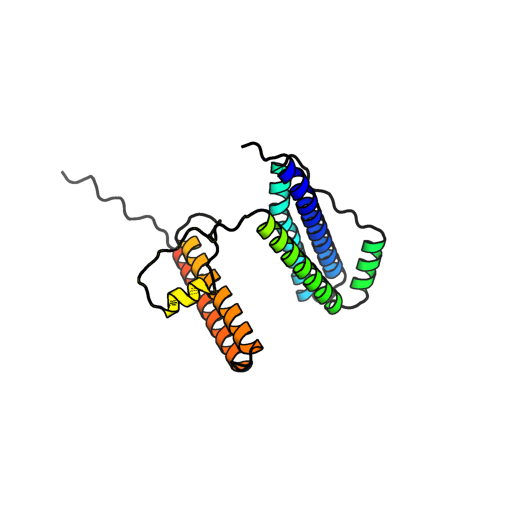 C CA . ASP A 1 184 ? 7.450 -18.399 -16.567 1.00 81.12 184 ASP A CA 1
ATOM 1455 C C . ASP A 1 184 ? 6.488 -17.702 -15.606 1.00 81.12 184 ASP A C 1
ATOM 1457 O O . ASP A 1 184 ? 5.298 -17.561 -15.895 1.00 81.12 184 ASP A O 1
ATOM 1461 N N . ALA A 1 185 ? 6.997 -17.245 -14.460 1.00 81.19 185 ALA A N 1
ATOM 1462 C CA . ALA A 1 185 ? 6.235 -16.442 -13.519 1.00 81.19 185 ALA A CA 1
ATOM 1463 C C . ALA A 1 185 ? 5.785 -15.129 -14.171 1.00 81.19 185 ALA A C 1
ATOM 1465 O O . ALA A 1 185 ? 4.603 -14.794 -14.107 1.00 81.19 185 ALA A O 1
ATOM 1466 N N . MET A 1 186 ? 6.694 -14.429 -14.857 1.00 89.38 186 MET A N 1
ATOM 1467 C CA . MET A 1 186 ? 6.386 -13.168 -15.532 1.00 89.38 186 MET A CA 1
ATOM 1468 C C . MET A 1 186 ? 5.353 -13.352 -16.653 1.00 89.38 186 MET A C 1
ATOM 1470 O O . MET A 1 186 ? 4.344 -12.651 -16.673 1.00 89.38 186 MET A O 1
ATOM 1474 N N . ALA A 1 187 ? 5.522 -14.362 -17.512 1.00 87.94 187 ALA A N 1
ATOM 1475 C CA . ALA A 1 187 ? 4.566 -14.664 -18.580 1.00 87.94 187 ALA A CA 1
ATOM 1476 C C . ALA A 1 187 ? 3.160 -14.995 -18.040 1.00 87.94 187 ALA A C 1
ATOM 1478 O O . ALA A 1 187 ? 2.138 -14.575 -18.597 1.00 87.94 187 ALA A O 1
ATOM 1479 N N . ARG A 1 188 ? 3.088 -15.718 -16.913 1.00 88.75 188 ARG A N 1
ATOM 1480 C CA . ARG A 1 188 ? 1.818 -15.983 -16.222 1.00 88.75 188 ARG A CA 1
ATOM 1481 C C . ARG A 1 188 ? 1.196 -14.696 -15.690 1.00 88.75 188 ARG A C 1
ATOM 1483 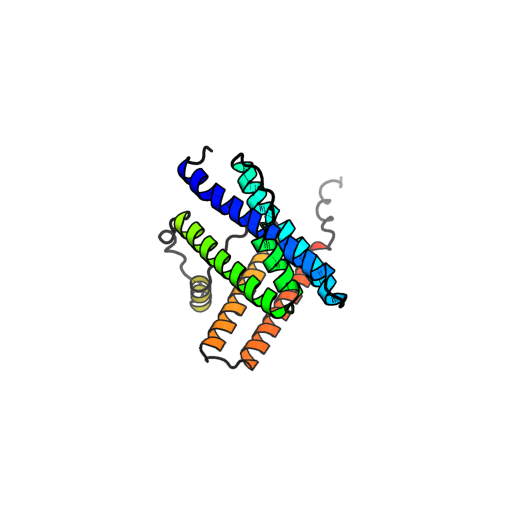O O . ARG A 1 188 ? 0.007 -14.483 -15.911 1.00 88.75 188 ARG A O 1
ATOM 1490 N N . LEU A 1 189 ? 1.971 -13.826 -15.044 1.00 89.06 189 LEU A N 1
ATOM 1491 C CA . LEU A 1 189 ? 1.478 -12.539 -14.539 1.00 89.06 189 LEU A CA 1
ATOM 1492 C C . LEU A 1 189 ? 0.945 -11.641 -15.664 1.00 89.06 189 LEU A C 1
ATOM 1494 O O . LEU A 1 189 ? -0.123 -11.047 -15.506 1.00 89.06 189 LEU A O 1
ATOM 1498 N N . ASP A 1 190 ? 1.619 -11.603 -16.813 1.00 88.25 190 ASP A N 1
ATOM 1499 C CA . ASP A 1 190 ? 1.168 -10.841 -17.981 1.00 88.25 190 ASP A CA 1
ATOM 1500 C C . ASP A 1 190 ? -0.172 -11.361 -18.519 1.00 88.25 190 ASP A C 1
ATOM 1502 O O . ASP A 1 190 ? -1.091 -10.584 -18.791 1.00 88.25 190 ASP A O 1
ATOM 1506 N N . THR A 1 191 ? -0.336 -12.683 -18.590 1.00 88.62 191 THR A N 1
ATOM 1507 C CA . THR A 1 191 ? -1.591 -13.320 -19.027 1.00 88.62 191 THR A CA 1
ATOM 1508 C C . THR A 1 191 ? -2.747 -13.000 -18.070 1.00 88.62 191 THR A C 1
ATOM 1510 O O . THR A 1 191 ? -3.866 -12.673 -18.488 1.00 88.62 191 THR A O 1
ATOM 1513 N N . LEU A 1 192 ? -2.478 -13.042 -16.762 1.00 89.50 192 LEU A N 1
ATOM 1514 C CA . LEU A 1 192 ? -3.443 -12.672 -15.726 1.00 89.50 192 LEU A CA 1
ATOM 1515 C C . LEU A 1 192 ? -3.854 -11.204 -15.840 1.00 89.50 192 LEU A C 1
ATOM 1517 O O . LEU A 1 192 ? -5.039 -10.872 -15.738 1.00 89.50 192 LEU A O 1
ATOM 1521 N N . TRP A 1 193 ? -2.888 -10.324 -16.096 1.00 87.44 193 TRP A N 1
ATOM 1522 C CA . TRP A 1 193 ? -3.134 -8.901 -16.270 1.00 87.44 193 TRP A CA 1
ATOM 1523 C C . TRP A 1 193 ? -4.001 -8.613 -17.498 1.00 87.44 193 TRP A C 1
ATOM 1525 O O . TRP A 1 193 ? -4.986 -7.879 -17.395 1.00 87.44 193 TRP A O 1
ATOM 1535 N N . GLN A 1 194 ? -3.704 -9.238 -18.639 1.00 87.25 194 GLN A N 1
ATOM 1536 C CA . GLN A 1 194 ? -4.513 -9.118 -19.856 1.00 87.25 194 GLN A CA 1
ATOM 1537 C C . GLN A 1 194 ? -5.962 -9.572 -19.624 1.00 87.25 194 GLN A C 1
ATOM 1539 O O . GLN A 1 194 ? -6.907 -8.878 -20.010 1.00 87.25 194 GLN A O 1
ATOM 1544 N N . THR A 1 195 ? -6.154 -10.688 -18.917 1.00 83.75 195 THR A N 1
ATOM 1545 C CA . THR A 1 195 ? -7.486 -11.220 -18.582 1.00 83.75 195 THR A CA 1
ATOM 1546 C C . THR A 1 195 ? -8.290 -10.245 -17.713 1.00 83.75 195 THR A C 1
ATOM 1548 O O . THR A 1 195 ? -9.481 -10.003 -17.954 1.00 83.75 195 THR A O 1
ATOM 1551 N N . LEU A 1 196 ? -7.636 -9.620 -16.730 1.00 86.25 196 LEU A N 1
ATOM 1552 C CA . LEU A 1 196 ? -8.256 -8.605 -15.880 1.00 86.25 196 LEU A CA 1
ATOM 1553 C C . LEU A 1 196 ? -8.652 -7.355 -16.682 1.00 86.25 196 LEU A C 1
ATOM 1555 O O . LEU A 1 196 ? -9.757 -6.834 -16.507 1.00 86.25 196 LEU A O 1
ATOM 1559 N N . GLN A 1 197 ? -7.787 -6.895 -17.592 1.00 83.56 197 GLN A N 1
ATOM 1560 C CA . GLN A 1 197 ? -8.071 -5.751 -18.466 1.00 83.56 197 GLN A CA 1
ATOM 1561 C C . GLN A 1 197 ? -9.274 -6.014 -19.377 1.00 83.56 197 GLN A C 1
ATOM 1563 O O . GLN A 1 197 ? -10.177 -5.178 -19.454 1.00 83.56 197 GLN A O 1
ATOM 1568 N N . MET A 1 198 ? -9.345 -7.196 -19.994 1.00 81.25 198 MET A N 1
ATOM 1569 C CA . MET A 1 198 ? -10.490 -7.600 -20.819 1.00 81.25 198 MET A CA 1
ATOM 1570 C C . MET A 1 198 ? -11.793 -7.611 -20.019 1.00 81.25 198 MET A C 1
ATOM 1572 O O . MET A 1 198 ? -12.822 -7.114 -20.481 1.00 81.25 198 MET A O 1
ATOM 1576 N N . THR A 1 199 ? -11.750 -8.120 -18.789 1.00 80.00 199 THR A N 1
ATOM 1577 C CA . THR A 1 199 ? -12.928 -8.165 -17.916 1.00 80.00 199 THR A CA 1
ATOM 1578 C C . THR A 1 199 ? -13.372 -6.767 -17.487 1.00 80.00 199 THR A C 1
ATOM 1580 O O . THR A 1 199 ? -14.565 -6.468 -17.478 1.00 80.00 199 THR A O 1
ATOM 1583 N N . ARG A 1 200 ? -12.424 -5.866 -17.206 1.00 80.25 200 ARG A N 1
ATOM 1584 C CA . ARG A 1 200 ? -12.706 -4.456 -16.909 1.00 80.25 200 ARG A CA 1
ATOM 1585 C C . ARG A 1 200 ? -13.332 -3.729 -18.099 1.00 80.25 200 ARG A C 1
ATOM 1587 O O . ARG A 1 200 ? -14.257 -2.943 -17.902 1.00 80.25 200 ARG A O 1
ATOM 1594 N N . MET A 1 201 ? -12.843 -3.975 -19.315 1.00 74.12 201 MET A N 1
ATOM 1595 C CA . MET A 1 201 ? -13.421 -3.399 -20.534 1.00 74.12 201 MET A CA 1
ATOM 1596 C C . MET A 1 201 ? -14.855 -3.886 -20.750 1.00 74.12 201 MET A C 1
ATOM 1598 O O . MET A 1 201 ? -15.744 -3.063 -20.936 1.00 74.12 201 MET A O 1
ATOM 1602 N N . ARG A 1 202 ? -15.107 -5.196 -20.621 1.00 73.25 202 ARG A N 1
ATOM 1603 C CA . ARG A 1 202 ? -16.465 -5.766 -20.696 1.00 73.25 202 ARG A CA 1
ATOM 1604 C C . ARG A 1 202 ? -17.401 -5.181 -19.641 1.00 73.25 202 ARG A C 1
ATOM 1606 O O . ARG A 1 202 ? -18.536 -4.850 -19.954 1.00 73.25 202 ARG A O 1
ATOM 1613 N N . HIS A 1 203 ? -16.916 -5.012 -18.413 1.00 70.62 203 HIS A N 1
ATOM 1614 C CA . HIS A 1 203 ? -17.696 -4.401 -17.342 1.00 70.62 203 HIS A CA 1
ATOM 1615 C C . HIS A 1 203 ? -18.053 -2.937 -17.642 1.00 70.62 203 HIS A C 1
ATOM 1617 O O . HIS A 1 203 ? -19.170 -2.529 -17.360 1.00 70.62 203 HIS A O 1
ATOM 1623 N N . ARG A 1 204 ? -17.143 -2.148 -18.233 1.00 67.12 204 ARG A N 1
ATOM 1624 C CA . ARG A 1 204 ? -17.449 -0.773 -18.678 1.00 67.12 204 ARG A CA 1
ATOM 1625 C C . ARG A 1 204 ? -18.476 -0.749 -19.808 1.00 67.12 204 ARG A C 1
ATOM 1627 O O . ARG A 1 204 ? -19.462 -0.039 -19.703 1.00 67.12 204 ARG A O 1
ATOM 1634 N N . LEU A 1 205 ? -18.298 -1.590 -20.828 1.00 62.44 205 LEU A N 1
ATOM 1635 C CA . LEU A 1 205 ? -19.243 -1.695 -21.946 1.00 62.44 205 LEU A CA 1
ATOM 1636 C C . LEU A 1 205 ? -20.655 -2.095 -21.481 1.00 62.44 205 LEU A C 1
ATOM 1638 O O . LEU A 1 205 ? -21.640 -1.599 -22.010 1.00 62.44 205 LEU A O 1
ATOM 1642 N N . ALA A 1 206 ? -20.762 -2.949 -20.459 1.00 61.56 206 ALA A N 1
ATOM 1643 C CA . ALA A 1 206 ? -22.039 -3.330 -19.854 1.00 61.56 206 ALA A CA 1
ATOM 1644 C C . ALA A 1 206 ? -22.672 -2.236 -18.966 1.00 61.56 206 ALA A C 1
ATOM 1646 O O . ALA A 1 206 ? -23.854 -2.333 -18.643 1.00 61.56 206 ALA A O 1
ATOM 1647 N N . GLN A 1 207 ? -21.907 -1.222 -18.548 1.00 58.94 207 GLN A N 1
ATOM 1648 C CA . GLN A 1 207 ? -22.414 -0.049 -17.824 1.00 58.94 207 GLN A CA 1
ATOM 1649 C C . GLN A 1 207 ? -22.908 1.054 -18.768 1.00 58.94 207 GLN A C 1
ATOM 1651 O O . GLN A 1 207 ? -23.787 1.818 -18.381 1.00 58.94 207 GLN A O 1
ATOM 1656 N N . ASP A 1 208 ? -22.375 1.104 -19.991 1.00 52.31 208 ASP A N 1
ATOM 1657 C CA . ASP A 1 208 ? -22.692 2.124 -20.997 1.00 52.31 208 ASP A CA 1
ATOM 1658 C C . ASP A 1 208 ? -23.901 1.758 -21.894 1.00 52.31 208 ASP A C 1
ATOM 1660 O O . ASP A 1 208 ? -24.321 2.574 -22.714 1.00 52.31 208 ASP A O 1
ATOM 1664 N N . LEU A 1 209 ? -24.501 0.562 -21.752 1.00 41.19 209 LEU A N 1
ATOM 1665 C CA . LEU A 1 209 ? -25.745 0.212 -22.455 1.00 41.19 209 LEU A CA 1
ATOM 1666 C C . LEU A 1 209 ? -26.967 0.876 -21.779 1.00 41.19 209 LEU A C 1
ATOM 1668 O O . LEU A 1 209 ? -27.221 0.606 -20.601 1.00 41.19 209 LEU A O 1
ATOM 1672 N N . PRO A 1 210 ? -27.785 1.673 -22.497 1.00 40.53 210 PRO A N 1
ATOM 1673 C CA . PRO A 1 210 ? -29.025 2.218 -21.954 1.00 40.53 210 PRO A CA 1
ATOM 1674 C C . PRO A 1 210 ? -30.071 1.102 -21.806 1.00 40.53 210 PRO A C 1
ATOM 1676 O O . PRO A 1 210 ? -30.789 0.753 -22.740 1.00 40.53 210 PRO A O 1
ATOM 1679 N N . GLY A 1 211 ? -30.156 0.524 -20.609 1.00 46.06 211 GLY A N 1
ATOM 1680 C CA . GLY A 1 211 ? -31.249 -0.358 -20.209 1.00 46.06 211 GLY A CA 1
ATOM 1681 C C . GLY A 1 211 ? -32.511 0.453 -19.932 1.00 46.06 211 GLY A C 1
ATOM 1682 O O . GLY A 1 211 ? -32.695 0.950 -18.824 1.00 46.06 211 GLY A O 1
ATOM 1683 N N . GLY A 1 212 ? -33.371 0.595 -20.939 1.00 41.78 212 GLY A N 1
ATOM 1684 C CA . GLY A 1 212 ? -34.640 1.299 -20.792 1.00 41.78 212 GLY A CA 1
ATOM 1685 C C . GLY A 1 212 ? -35.571 1.140 -21.983 1.00 41.78 212 GLY A C 1
ATOM 1686 O O . GLY A 1 212 ? -35.991 2.154 -22.512 1.00 41.78 212 GLY A O 1
ATOM 1687 N N . MET A 1 213 ? -35.873 -0.092 -22.407 1.00 39.66 213 MET A N 1
ATOM 1688 C CA . MET A 1 213 ? -37.076 -0.431 -23.191 1.00 39.66 213 MET A CA 1
ATOM 1689 C C . MET A 1 213 ? -37.375 -1.931 -23.070 1.00 39.66 213 MET A C 1
ATOM 1691 O O . MET A 1 213 ? -37.020 -2.716 -23.939 1.00 39.66 213 MET A O 1
ATOM 1695 N N . ALA A 1 214 ? -38.000 -2.330 -21.966 1.00 39.94 214 ALA A N 1
ATOM 1696 C CA . ALA A 1 214 ? -38.723 -3.597 -21.853 1.00 39.94 214 ALA A CA 1
ATOM 1697 C C . ALA A 1 214 ? -39.689 -3.491 -20.665 1.00 39.94 214 ALA A C 1
ATOM 1699 O O . ALA A 1 214 ? -39.443 -4.092 -19.636 1.00 39.94 214 ALA A O 1
ATOM 1700 N N . ASP A 1 215 ? -40.685 -2.607 -20.780 1.00 41.09 215 ASP A N 1
ATOM 1701 C CA . ASP A 1 215 ? -41.916 -2.597 -19.966 1.00 41.09 215 ASP A CA 1
ATOM 1702 C C . ASP A 1 215 ? -42.888 -1.559 -20.559 1.00 41.09 215 ASP A C 1
ATOM 1704 O O . ASP A 1 215 ? -43.168 -0.514 -19.976 1.00 41.09 215 ASP A O 1
ATOM 1708 N N . LYS A 1 216 ? -43.352 -1.800 -21.792 1.00 38.50 216 LYS A N 1
ATOM 1709 C CA . LYS A 1 216 ? -44.529 -1.136 -22.384 1.00 38.50 216 LYS A CA 1
ATOM 1710 C C . LYS A 1 216 ? -45.192 -2.044 -23.425 1.00 38.50 216 LYS A C 1
ATOM 1712 O O . LYS A 1 216 ? -45.386 -1.656 -24.566 1.00 38.50 216 LYS A O 1
ATOM 1717 N N . GLU A 1 217 ? -45.575 -3.244 -23.015 1.00 43.50 217 GLU A N 1
ATOM 1718 C CA . GLU A 1 217 ? -46.681 -3.963 -23.655 1.00 43.50 217 GLU A CA 1
ATOM 1719 C C . GLU A 1 217 ? -47.562 -4.563 -22.562 1.00 43.50 217 GLU A C 1
ATOM 1721 O O . GLU A 1 217 ? -47.483 -5.738 -22.243 1.00 43.50 217 GLU A O 1
ATOM 1726 N N . GLN A 1 218 ? -48.385 -3.716 -21.945 1.00 46.44 218 GLN A N 1
ATOM 1727 C CA . GLN A 1 218 ? -49.673 -4.154 -21.420 1.00 46.44 218 GLN A CA 1
ATOM 1728 C C . GLN A 1 218 ? -50.616 -2.949 -21.412 1.00 46.44 218 GLN A C 1
ATOM 1730 O O . GLN A 1 218 ? -50.463 -2.025 -20.614 1.00 46.44 218 GLN A O 1
ATOM 1735 N N . GLY A 1 219 ? -51.586 -2.966 -22.325 1.00 43.28 219 GLY A N 1
ATOM 1736 C CA . GLY A 1 219 ? -52.729 -2.056 -22.316 1.00 43.28 219 GLY A CA 1
ATOM 1737 C C . GLY A 1 219 ? -52.791 -1.099 -23.499 1.00 43.28 219 GLY A C 1
ATOM 1738 O O . GLY A 1 219 ? -52.472 0.076 -23.342 1.00 43.28 219 GLY A O 1
ATOM 1739 N N . ARG A 1 220 ? -53.261 -1.596 -24.651 1.00 39.38 220 ARG A N 1
ATOM 1740 C CA . ARG A 1 220 ? -54.293 -0.956 -25.494 1.00 39.38 220 ARG A CA 1
ATOM 1741 C C . ARG A 1 220 ? -54.550 -1.835 -26.727 1.00 39.38 220 ARG A C 1
ATOM 1743 O O . ARG A 1 220 ? -53.695 -1.936 -27.597 1.00 39.38 220 ARG A O 1
ATOM 1750 N N . GLY A 1 221 ? -55.723 -2.448 -26.773 1.00 41.28 221 GLY A N 1
ATOM 1751 C CA . GLY A 1 221 ? -56.234 -3.242 -27.885 1.00 41.28 221 GLY A CA 1
ATOM 1752 C C . GLY A 1 221 ? -57.617 -3.731 -27.485 1.00 41.28 221 GLY A C 1
ATOM 1753 O O . GLY A 1 221 ? -57.707 -4.514 -26.544 1.00 41.28 221 GLY A O 1
ATOM 1754 N N . ASP A 1 222 ? -58.624 -3.127 -28.105 1.00 39.41 222 ASP A N 1
ATOM 1755 C CA . ASP A 1 222 ? -60.060 -3.206 -27.817 1.00 39.41 222 ASP A CA 1
ATOM 1756 C C . ASP A 1 222 ? -60.659 -4.625 -27.816 1.00 39.41 222 ASP A C 1
ATOM 1758 O O . ASP A 1 222 ? -60.119 -5.511 -28.519 1.00 39.41 222 ASP A O 1
#

pLDDT: mean 71.77, std 15.61, range [33.84, 89.5]

Radius of gyration: 23.8 Å; Cα contacts (8 Å, |Δi|>4): 113; chains: 1; bounding box: 80×52×55 Å

Nearest PDB structures (foldseek):
  7xa2-assembly1_A-2  TM=3.879E-01  e=1.118E-01  Thermotoga maritima
  6txj-assembly1_E-2  TM=3.956E-01  e=4.387E-01  Thermotoga maritima MSB8
  6txj-assembly1_E-3  TM=3.956E-01  e=4.387E-01  Thermotoga maritima MSB8
  6txj-assembly1_C-3  TM=3.591E-01  e=4.615E-01  Thermotoga maritima MSB8
  2ib0-assembly1_A  TM=3.824E-01  e=8.914E-01  Mycobacterium tuberculosis

Mean predicted aligned error: 18.46 Å

Foldseek 3Di:
DDDDPVVLVVLLVVLLVLLQVLQLQLVLLCLLLVLDPDPVSNVVSNVSSVVSVVVNVVSQVVCVVSVHHHDDHDQDPVSVVVSVVCSVPDPPVVVVVVVVVVVVSVVVVVVVCCVVDVDPPPPDPDDDDDDPVVVVLCVVQPQDDDDDDPDPLVNVLSVLVSVLVSQLVVLVVCCVVVNDPPVRSVVSNVVSVVVNVVSVVVSVVVVPDPPDPDPPPDDDDD

Solvent-accessible surface area (backbone atoms only — not comparable to full-atom values): 13220 Å² total; per-residue (Å²): 135,85,76,60,74,70,58,53,70,58,46,52,60,55,39,47,51,52,42,34,50,33,49,51,53,21,52,49,25,50,50,50,29,72,73,46,85,50,65,69,60,21,53,50,24,46,51,52,17,51,50,30,53,60,59,38,53,64,44,41,56,52,34,49,75,72,79,38,79,76,70,80,74,73,81,48,71,70,51,52,52,50,49,53,50,45,70,72,49,58,69,69,62,50,48,58,50,49,55,53,52,52,53,54,48,53,53,55,52,49,53,50,50,58,71,73,45,77,75,73,82,81,74,78,92,78,84,82,89,66,63,75,66,62,47,51,49,45,70,77,50,68,83,76,86,85,85,71,72,91,44,70,67,56,52,53,51,48,50,54,51,49,52,49,54,49,52,52,53,50,42,52,52,35,34,77,66,68,75,42,51,71,67,59,37,49,55,50,50,51,53,53,50,52,53,52,51,53,52,52,50,52,53,50,58,68,68,72,55,87,87,81,88,89,86,86,87,83,88,88,81,135